Protein AF-A0A6V7HGD4-F1 (afdb_monomer_lite)

pLDDT: mean 80.7, std 12.03, range [40.78, 96.88]

InterPro domains:
  IPR001128 Cytochrome P450 [PF00067] (81-152)
  IPR036396 Cytochrome P450 superfamily [G3DSA:1.10.630.10] (63-175)
  IPR036396 Cytochrome P450 superfamily [SSF48264] (73-154)
  IPR050476 Insect Cytochrome P450 Detoxification [PTHR24292] (55-161)

Secondary structure (DSSP, 8-state):
-HHHHHHHHHHHHHHHHHHHHHHHHHHHHHHHHHHHHHHHHHHHHHHHHHHHHHHHHHHHHHHHHHHHHGGGGTTGGGT---PPPBTTTBT-HHHHTTSS-HHHHHHHHHHHTTTSSEEEEEETTEEEEEE--HHHHHIIIIISTTTT--------HHHHHHHS--HHHHHHHHTT--HHHHHHHHHHHHHHHHHHHHHHHHHHHHHHHHHHHHHHT--

Radius of gyration: 42.96 Å; chains: 1; bounding box: 88×44×134 Å

Organism: NCBI:txid395501

Sequence (219 aa):
MLAKKKKQYAKEQLRIKMCICIDICHYHLQQLSPLFKSSQHLIKRATMAYLEILCAVTALLLAFCYYSTSAFGFWKNRGIPGPKPVFFFGNSMDILFSRLSTAEYLHKVYQQFKNEPMFGVYMRRSAILVLKDPELIKDVMVRDFSNFSDRGLIVYERVRHVALPNRKLISSVSYFYPTVLVKKKTSLSLEISKLLQTNYRQSRYQHNSSIWIQKDGAR

Foldseek 3Di:
DVVVVVVVVVVVVVVVVVVVVVVVVVVVVVVCVVVVVVVVVVVVVVVVVVVVVVVVVVVVVVVLQCVQCVLQCPCVVVVFAFDRQDRPQTLCVCVVVVVDPPVRSVVVRCVVCVPDQKHWGDHRSDIDIGGNHPVVCCCCVPVVVVVVVDPPDPDDPVCCCVVVPDPVRVVVVVVCDDPVNVVVVVVVVVVVVVVVVVVVVVVVVVVVVVVVVVVVVPD

Structure (mmCIF, N/CA/C/O backbone):
data_AF-A0A6V7HGD4-F1
#
_entry.id   AF-A0A6V7HGD4-F1
#
loop_
_atom_site.group_PDB
_atom_site.id
_atom_site.type_symbol
_atom_site.label_atom_id
_atom_site.label_alt_id
_atom_site.label_comp_id
_atom_site.label_asym_id
_atom_site.label_entity_id
_atom_site.label_seq_id
_atom_site.pdbx_PDB_ins_code
_atom_site.Cartn_x
_atom_site.Cartn_y
_atom_site.Cartn_z
_atom_site.occupancy
_atom_site.B_iso_or_equiv
_atom_site.auth_seq_id
_atom_site.auth_comp_id
_atom_site.auth_asym_id
_atom_site.auth_atom_id
_atom_site.pdbx_PDB_model_num
ATOM 1 N N . MET A 1 1 ? 61.690 16.602 -85.373 1.00 70.62 1 MET A N 1
ATOM 2 C CA . MET A 1 1 ? 60.864 15.400 -85.082 1.00 70.62 1 MET A CA 1
ATOM 3 C C . MET A 1 1 ? 61.185 14.721 -83.745 1.00 70.62 1 MET A C 1
ATOM 5 O O . MET A 1 1 ? 60.247 14.425 -83.011 1.00 70.62 1 MET A O 1
ATOM 9 N N . LEU A 1 2 ? 62.458 14.505 -83.381 1.00 73.44 2 LEU A N 1
ATOM 10 C CA . LEU A 1 2 ? 62.839 13.817 -82.130 1.00 73.44 2 LEU A CA 1
ATOM 11 C C . LEU A 1 2 ? 62.309 14.469 -80.836 1.00 73.44 2 LEU A C 1
ATOM 13 O O . LEU A 1 2 ? 61.843 13.759 -79.951 1.00 73.44 2 LEU A O 1
ATOM 17 N N . ALA A 1 3 ? 62.314 15.802 -80.728 1.00 76.50 3 ALA A N 1
ATOM 18 C CA . ALA A 1 3 ? 61.816 16.504 -79.537 1.00 76.50 3 ALA A CA 1
ATOM 19 C C . ALA A 1 3 ? 60.305 16.297 -79.295 1.00 76.50 3 ALA A C 1
ATOM 21 O O . ALA A 1 3 ? 59.880 16.120 -78.155 1.00 76.50 3 ALA A O 1
ATOM 22 N N . LYS A 1 4 ? 59.495 16.239 -80.367 1.00 78.12 4 LYS A N 1
ATOM 23 C CA . LYS A 1 4 ? 58.055 15.931 -80.280 1.00 78.12 4 LYS A CA 1
ATOM 24 C C . LYS A 1 4 ? 57.824 14.494 -79.796 1.00 78.12 4 LYS A C 1
ATOM 26 O O . LYS A 1 4 ? 57.015 14.295 -78.897 1.00 78.12 4 LYS A O 1
ATOM 31 N N . LYS A 1 5 ? 58.598 13.521 -80.304 1.00 78.00 5 LYS A N 1
ATOM 32 C CA . LYS A 1 5 ? 58.547 12.118 -79.849 1.00 78.00 5 LYS A CA 1
ATOM 33 C C . LYS A 1 5 ? 58.972 11.957 -78.383 1.00 78.00 5 LYS A C 1
ATOM 35 O O . LYS A 1 5 ? 58.289 11.263 -77.642 1.00 78.00 5 LYS A O 1
ATOM 40 N N . LYS A 1 6 ? 60.030 12.647 -77.928 1.00 79.88 6 LYS A N 1
ATOM 41 C CA . LYS A 1 6 ? 60.448 12.641 -76.508 1.00 79.88 6 LYS A CA 1
ATOM 42 C C . LYS A 1 6 ? 59.386 13.248 -75.583 1.00 79.88 6 LYS A C 1
ATOM 44 O O . LYS A 1 6 ? 59.106 12.678 -74.533 1.00 79.88 6 LYS A O 1
ATOM 49 N N . LYS A 1 7 ? 58.758 14.364 -75.979 1.00 81.00 7 LYS A N 1
ATOM 50 C CA . LYS A 1 7 ? 57.669 14.998 -75.210 1.00 81.00 7 LYS A CA 1
ATOM 51 C C . LYS A 1 7 ? 56.422 14.111 -75.147 1.00 81.00 7 LYS A C 1
ATOM 53 O O . LYS A 1 7 ? 55.776 14.045 -74.105 1.00 81.00 7 LYS A O 1
ATOM 58 N N . GLN A 1 8 ? 56.108 13.413 -76.237 1.00 83.62 8 GLN A N 1
ATOM 59 C CA . GLN A 1 8 ? 55.012 12.448 -76.282 1.00 83.62 8 GLN A CA 1
ATOM 60 C C . GLN A 1 8 ? 55.296 11.233 -75.395 1.00 83.62 8 GLN A C 1
ATOM 62 O O . GLN A 1 8 ? 54.473 10.921 -74.545 1.00 83.62 8 GLN A O 1
ATOM 67 N N . TYR A 1 9 ? 56.498 10.657 -75.473 1.00 81.06 9 TYR A N 1
ATOM 68 C CA . TYR A 1 9 ? 56.928 9.566 -74.595 1.00 81.06 9 TYR A CA 1
ATOM 69 C C . TYR A 1 9 ? 56.899 9.961 -73.111 1.00 81.06 9 TYR A C 1
ATOM 71 O O . TYR A 1 9 ? 56.390 9.214 -72.284 1.00 81.06 9 TYR A O 1
ATOM 79 N N . ALA A 1 10 ? 57.372 11.162 -72.763 1.00 83.06 10 ALA A N 1
ATOM 80 C CA . ALA A 1 10 ? 57.304 11.671 -71.392 1.00 83.06 10 ALA A CA 1
ATOM 81 C C . ALA A 1 10 ? 55.853 11.848 -70.903 1.00 83.06 10 ALA A C 1
ATOM 83 O O . ALA A 1 10 ? 55.555 11.559 -69.746 1.00 83.06 10 ALA A O 1
ATOM 84 N N . LYS A 1 11 ? 54.937 12.278 -71.783 1.00 85.88 11 LYS A N 1
ATOM 85 C CA . LYS A 1 11 ? 53.501 12.396 -71.483 1.00 85.88 11 LYS A CA 1
ATOM 86 C C . LYS A 1 11 ? 52.836 11.025 -71.314 1.00 85.88 11 LYS A C 1
ATOM 88 O O . LYS A 1 11 ? 52.028 10.866 -70.403 1.00 85.88 11 LYS A O 1
ATOM 93 N N . GLU A 1 12 ? 53.190 10.051 -72.151 1.00 86.12 12 GLU A N 1
ATOM 94 C CA . GLU A 1 12 ? 52.763 8.648 -72.037 1.00 86.12 12 GLU A CA 1
ATOM 95 C C . GLU A 1 12 ? 53.233 8.047 -70.703 1.00 86.12 12 GLU A C 1
ATOM 97 O O . GLU A 1 12 ? 52.439 7.500 -69.947 1.00 86.12 12 GLU A O 1
ATOM 102 N N . GLN A 1 13 ? 54.509 8.236 -70.362 1.00 84.75 13 GLN A N 1
ATOM 103 C CA . GLN A 1 13 ? 55.112 7.757 -69.116 1.00 84.75 13 GLN A CA 1
ATOM 104 C C . GLN A 1 13 ? 54.485 8.402 -67.876 1.00 84.75 13 GLN A C 1
ATOM 106 O O . GLN A 1 13 ? 54.242 7.721 -66.881 1.00 84.75 13 GLN A O 1
ATOM 111 N N . LEU A 1 14 ? 54.178 9.702 -67.928 1.00 86.69 14 LEU A N 1
ATOM 112 C CA . LEU A 1 14 ? 53.475 10.388 -66.843 1.00 86.69 14 LEU A CA 1
ATOM 113 C C . LEU A 1 14 ? 52.044 9.853 -66.677 1.00 86.69 14 LEU A C 1
ATOM 115 O O . LEU A 1 14 ? 51.611 9.634 -65.549 1.00 86.69 14 LEU A O 1
ATOM 119 N N . ARG A 1 15 ? 51.336 9.588 -67.785 1.00 87.69 15 ARG A N 1
ATOM 120 C CA . ARG A 1 15 ? 50.010 8.950 -67.763 1.00 87.69 15 ARG A CA 1
ATOM 121 C C . ARG A 1 15 ? 50.065 7.554 -67.148 1.00 87.69 15 ARG A C 1
ATOM 123 O O . ARG A 1 15 ? 49.256 7.263 -66.279 1.00 87.69 15 ARG A O 1
ATOM 130 N N . ILE A 1 16 ? 51.041 6.736 -67.540 1.00 85.06 16 ILE A N 1
ATOM 131 C CA . ILE A 1 16 ? 51.225 5.378 -67.009 1.00 85.06 16 ILE A CA 1
ATOM 132 C C . ILE A 1 16 ? 51.516 5.419 -65.505 1.00 85.06 16 ILE A C 1
ATOM 134 O O . ILE A 1 16 ? 50.851 4.728 -64.740 1.00 85.06 16 ILE A O 1
ATOM 138 N N . LYS A 1 17 ? 52.444 6.275 -65.054 1.00 89.88 17 LYS A N 1
ATOM 139 C CA . LYS A 1 17 ? 52.736 6.444 -63.619 1.00 89.88 17 LYS A CA 1
ATOM 140 C C . LYS A 1 17 ? 51.514 6.905 -62.826 1.00 89.88 17 LYS A C 1
ATOM 142 O O . LYS A 1 17 ? 51.296 6.428 -61.719 1.00 89.88 17 LYS A O 1
ATOM 147 N N . MET A 1 18 ? 50.716 7.811 -63.389 1.00 89.19 18 MET A N 1
ATOM 148 C CA . MET A 1 18 ? 49.496 8.298 -62.748 1.00 89.19 18 MET A CA 1
ATOM 149 C C . MET A 1 18 ? 48.431 7.199 -62.644 1.00 89.19 18 MET A C 1
ATOM 151 O O . MET A 1 18 ? 47.852 7.049 -61.573 1.00 89.19 18 MET A O 1
ATOM 155 N N . CYS A 1 19 ? 48.220 6.397 -63.695 1.00 87.19 19 CYS A N 1
ATOM 156 C CA . CYS A 1 19 ? 47.318 5.241 -63.639 1.00 87.19 19 CYS A CA 1
ATOM 157 C C . CYS A 1 19 ? 47.770 4.229 -62.580 1.00 87.19 19 CYS A C 1
ATOM 159 O O . CYS A 1 19 ? 46.970 3.849 -61.737 1.00 87.19 19 CYS A O 1
ATOM 161 N N . ILE A 1 20 ? 49.064 3.890 -62.539 1.00 90.44 20 ILE A N 1
ATOM 162 C CA . ILE A 1 20 ? 49.614 2.972 -61.530 1.00 90.44 20 ILE A CA 1
ATOM 163 C C . ILE A 1 20 ? 49.403 3.519 -60.109 1.00 90.44 20 ILE A C 1
ATOM 165 O O . ILE A 1 20 ? 48.991 2.776 -59.225 1.00 90.44 20 ILE A O 1
ATOM 169 N N . CYS A 1 21 ? 49.632 4.816 -59.872 1.00 90.81 21 CYS A N 1
ATOM 170 C CA . CYS A 1 21 ? 49.354 5.425 -58.567 1.00 90.81 21 CYS A CA 1
ATOM 171 C C . CYS A 1 21 ? 47.867 5.362 -58.192 1.00 90.81 21 CYS A C 1
ATOM 173 O O . CYS A 1 21 ? 47.550 5.117 -57.030 1.00 90.81 21 CYS A O 1
ATOM 175 N N . ILE A 1 22 ? 46.960 5.578 -59.150 1.00 89.94 22 ILE A N 1
ATOM 176 C CA . ILE A 1 22 ? 45.512 5.490 -58.918 1.00 89.94 22 ILE A CA 1
ATOM 177 C C . ILE A 1 22 ? 45.112 4.048 -58.598 1.00 89.94 22 ILE A C 1
ATOM 179 O O . ILE A 1 22 ? 44.387 3.840 -57.630 1.00 89.94 22 ILE A O 1
ATOM 183 N N . ASP A 1 23 ? 45.627 3.065 -59.338 1.00 90.25 23 ASP A N 1
ATOM 184 C CA . ASP A 1 23 ? 45.329 1.646 -59.126 1.00 90.25 23 ASP A CA 1
ATOM 185 C C . ASP A 1 23 ? 45.873 1.147 -57.780 1.00 90.25 23 ASP A C 1
ATOM 187 O O . ASP A 1 23 ? 45.169 0.454 -57.047 1.00 90.25 23 ASP A O 1
ATOM 191 N N . ILE A 1 24 ? 47.088 1.561 -57.400 1.00 89.81 24 ILE A N 1
ATOM 192 C CA . ILE A 1 24 ? 47.676 1.264 -56.083 1.00 89.81 24 ILE A CA 1
ATOM 193 C C . ILE A 1 24 ? 46.846 1.910 -54.966 1.00 89.81 24 ILE A C 1
ATOM 195 O O . ILE A 1 24 ? 46.518 1.248 -53.979 1.00 89.81 24 ILE A O 1
ATOM 199 N N . CYS A 1 25 ? 46.449 3.177 -55.124 1.00 85.69 25 CYS A N 1
ATOM 200 C CA . CYS A 1 25 ? 45.552 3.841 -54.176 1.00 85.69 25 CYS A CA 1
ATOM 201 C C . CYS A 1 25 ? 44.204 3.123 -54.078 1.00 85.69 25 CYS A C 1
ATOM 203 O O . CYS A 1 25 ? 43.720 2.898 -52.972 1.00 85.69 25 CYS A O 1
ATOM 205 N N . HIS A 1 26 ? 43.605 2.732 -55.205 1.00 85.12 26 HIS A N 1
ATOM 206 C CA . HIS A 1 26 ? 42.327 2.029 -55.234 1.00 85.12 26 HIS A CA 1
ATOM 207 C C . HIS A 1 26 ? 42.436 0.657 -54.563 1.00 85.12 26 HIS A C 1
ATOM 209 O O . HIS A 1 26 ? 41.584 0.306 -53.751 1.00 85.12 26 HIS A O 1
ATOM 215 N N . TYR A 1 27 ? 43.515 -0.084 -54.818 1.00 82.81 27 TYR A N 1
ATOM 216 C CA . TYR A 1 27 ? 43.793 -1.369 -54.182 1.00 82.81 27 TYR A CA 1
ATOM 217 C C . TYR A 1 27 ? 43.951 -1.241 -52.659 1.00 82.81 27 TYR A C 1
ATOM 219 O O . TYR A 1 27 ? 43.326 -1.990 -51.905 1.00 82.81 27 TYR A O 1
ATOM 227 N N . HIS A 1 28 ? 44.716 -0.254 -52.182 1.00 81.94 28 HIS A N 1
ATOM 228 C CA . HIS A 1 28 ? 44.873 -0.012 -50.744 1.00 81.94 28 HIS A CA 1
ATOM 229 C C . HIS A 1 28 ? 43.582 0.494 -50.083 1.00 81.94 28 HIS A C 1
ATOM 231 O O . HIS A 1 28 ? 43.229 0.035 -48.995 1.00 81.94 28 HIS A O 1
ATOM 237 N N . LEU A 1 29 ? 42.825 1.373 -50.746 1.00 79.62 29 LEU A N 1
ATOM 238 C CA . LEU A 1 29 ? 41.498 1.797 -50.283 1.00 79.62 29 LEU A CA 1
ATOM 239 C C . LEU A 1 29 ? 40.530 0.607 -50.206 1.00 79.62 29 LEU A C 1
ATOM 241 O O . LEU A 1 29 ? 39.770 0.476 -49.242 1.00 79.62 29 LEU A O 1
ATOM 245 N N . GLN A 1 30 ? 40.598 -0.304 -51.177 1.00 80.50 30 GLN A N 1
ATOM 246 C CA . GLN A 1 30 ? 39.785 -1.513 -51.214 1.00 80.50 30 GLN A CA 1
ATOM 247 C C . GLN A 1 30 ? 40.168 -2.493 -50.096 1.00 80.50 30 GLN A C 1
ATOM 249 O O . GLN A 1 30 ? 39.264 -3.074 -49.493 1.00 80.50 30 GLN A O 1
ATOM 254 N N . GLN A 1 31 ? 41.454 -2.602 -49.735 1.00 80.69 31 GLN A N 1
ATOM 255 C CA . GLN A 1 31 ? 41.918 -3.384 -48.578 1.00 80.69 31 GLN A CA 1
ATOM 256 C C . GLN A 1 31 ? 41.492 -2.804 -47.218 1.00 80.69 31 GLN A C 1
ATOM 258 O O . GLN A 1 31 ? 41.282 -3.570 -46.280 1.00 80.69 31 GLN A O 1
ATOM 263 N N . LEU A 1 32 ? 41.329 -1.483 -47.087 1.00 74.75 32 LEU A N 1
ATOM 264 C CA . LEU A 1 32 ? 40.904 -0.833 -45.833 1.00 74.75 32 LEU A CA 1
ATOM 265 C C . LEU A 1 32 ? 39.375 -0.841 -45.633 1.00 74.75 32 LEU A C 1
ATOM 267 O O . LEU A 1 32 ? 38.883 -0.805 -44.501 1.00 74.75 32 LEU A O 1
ATOM 271 N N . SER A 1 33 ? 38.608 -0.946 -46.721 1.00 74.12 33 SER A N 1
ATOM 272 C CA . SER A 1 33 ? 37.137 -0.983 -46.705 1.00 74.12 33 SER A CA 1
ATOM 273 C C . SER A 1 33 ? 36.479 -2.076 -45.826 1.00 74.12 33 SER A C 1
ATOM 275 O O . SER A 1 33 ? 35.463 -1.775 -45.188 1.00 74.12 33 SER A O 1
ATOM 277 N N . PRO A 1 34 ? 37.003 -3.318 -45.713 1.00 74.69 34 PRO A N 1
ATOM 278 C CA . PRO A 1 34 ? 36.400 -4.376 -44.904 1.00 74.69 34 PRO A CA 1
ATOM 279 C C . PRO A 1 34 ? 36.597 -4.122 -43.409 1.00 74.69 34 PRO A C 1
ATOM 281 O O . PRO A 1 34 ? 35.712 -4.433 -42.617 1.00 74.69 34 PRO A O 1
ATOM 284 N N . LEU A 1 35 ? 37.725 -3.514 -43.023 1.00 70.31 35 LEU A N 1
ATOM 285 C CA . LEU A 1 35 ? 38.017 -3.152 -41.635 1.00 70.31 35 LEU A CA 1
ATOM 286 C C . LEU A 1 35 ? 37.050 -2.074 -41.140 1.00 70.31 35 LEU A C 1
ATOM 288 O O . LEU A 1 35 ? 36.503 -2.193 -40.045 1.00 70.31 35 LEU A O 1
ATOM 292 N N . PHE A 1 36 ? 36.762 -1.076 -41.981 1.00 69.00 36 PHE A N 1
ATOM 293 C CA . PHE A 1 36 ? 35.791 -0.028 -41.666 1.00 69.00 36 PHE A CA 1
ATOM 294 C C . PHE A 1 36 ? 34.349 -0.560 -41.624 1.00 69.00 36 PHE A C 1
ATOM 296 O O . PHE A 1 36 ? 33.571 -0.200 -40.743 1.00 69.00 36 PHE A O 1
ATOM 303 N N . LYS A 1 37 ? 33.982 -1.477 -42.530 1.00 73.38 37 LYS A N 1
ATOM 304 C CA . LYS A 1 37 ? 32.672 -2.151 -42.484 1.00 73.38 37 LYS A CA 1
ATOM 305 C C . LYS A 1 37 ? 32.529 -3.052 -41.256 1.00 73.38 37 LYS A C 1
ATOM 307 O O . LYS A 1 37 ? 31.459 -3.075 -40.651 1.00 73.38 37 LYS A O 1
ATOM 312 N N . SER A 1 38 ? 33.589 -3.763 -40.872 1.00 74.56 38 SER A N 1
ATOM 313 C CA . SER A 1 38 ? 33.607 -4.636 -39.694 1.00 74.56 38 SER A CA 1
ATOM 314 C C . SER A 1 38 ? 33.435 -3.833 -38.402 1.00 74.56 38 SER A C 1
ATOM 316 O O . SER A 1 38 ? 32.543 -4.134 -37.607 1.00 74.56 38 SER A O 1
ATOM 318 N N . SER A 1 39 ? 34.190 -2.740 -38.231 1.00 73.88 39 SER A N 1
ATOM 319 C CA . SER A 1 39 ? 34.051 -1.864 -37.061 1.00 73.88 39 SER A CA 1
ATOM 320 C C . SER A 1 39 ? 32.660 -1.227 -36.984 1.00 73.88 39 SER A C 1
ATOM 322 O O . SER A 1 39 ? 32.036 -1.241 -35.923 1.00 73.88 39 SER A O 1
ATOM 324 N N . GLN A 1 40 ? 32.108 -0.767 -38.110 1.00 78.94 40 GLN A N 1
ATOM 325 C CA . GLN A 1 40 ? 30.739 -0.249 -38.155 1.00 78.94 40 GLN A CA 1
ATOM 326 C C . GLN A 1 40 ? 29.684 -1.312 -37.829 1.00 78.94 40 GLN A C 1
ATOM 328 O O . GLN A 1 40 ? 28.709 -0.999 -37.148 1.00 78.94 40 GLN A O 1
ATOM 333 N N . HIS A 1 41 ? 29.854 -2.559 -38.274 1.00 78.19 41 HIS A N 1
ATOM 334 C CA . HIS A 1 41 ? 28.943 -3.651 -37.922 1.00 78.19 41 HIS A CA 1
ATOM 335 C C . HIS A 1 41 ? 28.966 -3.966 -36.424 1.00 78.19 41 HIS A C 1
ATOM 337 O O . HIS A 1 41 ? 27.907 -4.202 -35.841 1.00 78.19 41 HIS A O 1
ATOM 343 N N . LEU A 1 42 ? 30.144 -3.939 -35.797 1.00 82.00 42 LEU A N 1
ATOM 344 C CA . LEU A 1 42 ? 30.290 -4.155 -34.357 1.00 82.00 42 LEU A CA 1
ATOM 345 C C . LEU A 1 42 ? 29.655 -3.014 -33.549 1.00 82.00 42 LEU A C 1
ATOM 347 O O . LEU A 1 42 ? 28.897 -3.280 -32.619 1.00 82.00 42 LEU A O 1
ATOM 351 N N . ILE A 1 43 ? 29.869 -1.758 -33.956 1.00 84.06 43 ILE A N 1
ATOM 352 C CA . ILE A 1 43 ? 29.245 -0.583 -33.324 1.00 84.06 43 ILE A CA 1
ATOM 353 C C . ILE A 1 43 ? 27.719 -0.618 -33.491 1.00 84.06 43 ILE A C 1
ATOM 355 O O . ILE A 1 43 ? 26.981 -0.392 -32.532 1.00 84.06 43 ILE A O 1
ATOM 359 N N . LYS A 1 44 ? 27.217 -0.958 -34.685 1.00 85.44 44 LYS A N 1
ATOM 360 C CA . LYS A 1 44 ? 25.775 -1.120 -34.933 1.00 85.44 44 LYS A CA 1
ATOM 361 C C . LYS A 1 44 ? 25.175 -2.245 -34.088 1.00 85.44 44 LYS A C 1
ATOM 363 O O . LYS A 1 44 ? 24.115 -2.063 -33.508 1.00 85.44 44 LYS A O 1
ATOM 368 N N . ARG A 1 45 ? 25.856 -3.386 -33.948 1.00 86.38 45 ARG A N 1
ATOM 369 C CA . ARG A 1 45 ? 25.397 -4.474 -33.066 1.00 86.38 45 ARG A CA 1
ATOM 370 C C . ARG A 1 45 ? 25.355 -4.054 -31.597 1.00 86.38 45 ARG A C 1
ATOM 372 O O . ARG A 1 45 ? 24.362 -4.321 -30.930 1.00 86.38 45 ARG A O 1
ATOM 379 N N . ALA A 1 46 ? 26.390 -3.370 -31.111 1.00 85.88 46 ALA A N 1
ATOM 380 C CA . ALA A 1 46 ? 26.443 -2.896 -29.729 1.00 85.88 46 ALA A CA 1
ATOM 381 C C . ALA A 1 46 ? 25.360 -1.843 -29.428 1.00 85.88 46 ALA A C 1
ATOM 383 O O . ALA A 1 46 ? 24.707 -1.903 -28.389 1.00 85.88 46 ALA A O 1
ATOM 384 N N . THR A 1 47 ? 25.128 -0.906 -30.352 1.00 89.62 47 THR A N 1
ATOM 385 C CA . THR A 1 47 ? 24.086 0.128 -30.207 1.00 89.62 47 THR A CA 1
ATOM 386 C C . THR A 1 47 ? 22.674 -0.453 -30.258 1.00 89.62 47 THR A C 1
ATOM 388 O O . THR A 1 47 ? 21.837 -0.058 -29.448 1.00 89.62 47 THR A O 1
ATOM 391 N N . MET A 1 48 ? 22.415 -1.434 -31.129 1.00 90.06 48 MET A N 1
ATOM 392 C CA . MET A 1 48 ? 21.130 -2.143 -31.171 1.00 90.06 48 MET A CA 1
ATOM 393 C C . MET A 1 48 ? 20.878 -2.948 -29.890 1.00 90.06 48 MET A C 1
ATOM 395 O O . MET A 1 48 ? 19.790 -2.858 -29.333 1.00 90.06 48 MET A O 1
ATOM 399 N N . ALA A 1 49 ? 21.890 -3.643 -29.359 1.00 91.44 49 ALA A N 1
ATOM 400 C CA . ALA A 1 49 ? 21.764 -4.366 -28.091 1.00 91.44 49 ALA A CA 1
ATOM 401 C C . ALA A 1 49 ? 21.454 -3.423 -26.913 1.00 91.44 49 ALA A C 1
ATOM 403 O O . ALA A 1 49 ? 20.617 -3.729 -26.066 1.00 91.44 49 ALA A O 1
ATOM 404 N N . TYR A 1 50 ? 22.088 -2.246 -26.867 1.00 93.25 50 TYR A N 1
ATOM 405 C CA . TYR A 1 50 ? 21.786 -1.240 -25.847 1.00 93.25 50 TYR A CA 1
ATOM 406 C C . TYR A 1 50 ? 20.347 -0.714 -25.966 1.00 93.25 50 TYR A C 1
ATOM 408 O O . TYR A 1 50 ? 19.655 -0.583 -24.956 1.00 93.25 50 TYR A O 1
ATOM 416 N N . LEU A 1 51 ? 19.880 -0.458 -27.193 1.00 94.00 51 LEU A N 1
ATOM 417 C CA . LEU A 1 51 ? 18.506 -0.032 -27.459 1.00 94.00 51 LEU A CA 1
ATOM 418 C C . LEU A 1 51 ? 17.491 -1.100 -27.021 1.00 94.00 51 LEU A C 1
ATOM 420 O O . LEU A 1 51 ? 16.511 -0.771 -26.360 1.00 94.00 51 LEU A O 1
ATOM 424 N N . GLU A 1 52 ? 17.743 -2.372 -27.337 1.00 94.31 52 GLU A N 1
ATOM 425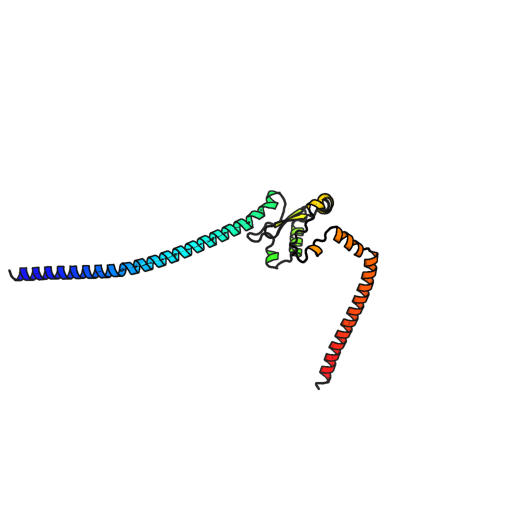 C CA . GLU A 1 52 ? 16.892 -3.499 -26.934 1.00 94.31 52 GLU A CA 1
ATOM 426 C C . GLU A 1 52 ? 16.785 -3.614 -25.411 1.00 94.31 52 GLU A C 1
ATOM 428 O O . GLU A 1 52 ? 15.677 -3.720 -24.879 1.00 94.31 52 GLU A O 1
ATOM 433 N N . ILE A 1 53 ? 17.913 -3.525 -24.697 1.00 95.62 53 ILE A N 1
ATOM 434 C CA . ILE A 1 53 ? 17.933 -3.547 -23.228 1.00 95.62 53 ILE A CA 1
ATOM 435 C C . ILE A 1 53 ? 17.153 -2.354 -22.669 1.00 95.62 53 ILE A C 1
ATOM 437 O O . ILE A 1 53 ? 16.324 -2.529 -21.774 1.00 95.62 53 ILE A O 1
ATOM 441 N N . LEU A 1 54 ? 17.370 -1.150 -23.204 1.00 96.19 54 LEU A N 1
ATOM 442 C CA . LEU A 1 54 ? 16.658 0.050 -22.768 1.00 96.19 54 LEU A CA 1
ATOM 443 C C . LEU A 1 54 ? 15.141 -0.088 -22.982 1.00 96.19 54 LEU A C 1
ATOM 445 O O . LEU A 1 54 ? 14.360 0.208 -22.074 1.00 96.19 54 LEU A O 1
ATOM 449 N N . CYS A 1 55 ? 14.715 -0.577 -24.149 1.00 96.12 55 CYS A N 1
ATOM 450 C CA . CYS A 1 55 ? 13.309 -0.835 -24.454 1.00 96.12 55 CYS A CA 1
ATOM 451 C C . CYS A 1 55 ? 12.706 -1.895 -23.526 1.00 96.12 55 CYS A C 1
ATOM 453 O O . CYS A 1 55 ? 11.612 -1.682 -23.002 1.00 96.12 55 CYS A O 1
ATOM 455 N N . ALA A 1 56 ? 13.416 -2.996 -23.270 1.00 96.00 56 ALA A N 1
ATOM 456 C CA . ALA A 1 56 ? 12.959 -4.054 -22.372 1.00 96.00 56 ALA A CA 1
ATOM 457 C C . ALA A 1 56 ? 12.795 -3.546 -20.930 1.00 96.00 56 ALA A C 1
ATOM 459 O O . ALA A 1 56 ? 11.754 -3.770 -20.310 1.00 96.00 56 ALA A O 1
ATOM 460 N N . VAL A 1 57 ? 13.778 -2.799 -20.415 1.00 96.88 57 VAL A N 1
ATOM 461 C CA . VAL A 1 57 ? 13.706 -2.177 -19.083 1.00 96.88 57 VAL A CA 1
ATOM 462 C C . VAL A 1 57 ? 12.542 -1.189 -19.010 1.00 96.88 57 VAL A C 1
ATOM 464 O O . VAL A 1 57 ? 11.769 -1.221 -18.054 1.00 96.88 57 VAL A O 1
ATOM 467 N N . THR A 1 58 ? 12.365 -0.353 -20.033 1.00 96.19 58 THR A N 1
ATOM 468 C CA . THR A 1 58 ? 11.264 0.622 -20.084 1.00 96.19 58 THR A CA 1
ATOM 469 C C . THR A 1 58 ? 9.904 -0.075 -20.099 1.00 96.19 58 THR A C 1
ATOM 471 O O . THR A 1 58 ? 9.014 0.296 -19.333 1.00 96.19 58 THR A O 1
ATOM 474 N N . ALA A 1 59 ? 9.742 -1.121 -20.911 1.00 96.19 59 ALA A N 1
ATOM 475 C CA . ALA A 1 59 ? 8.515 -1.910 -20.963 1.00 96.19 59 ALA A CA 1
ATOM 476 C C . ALA A 1 59 ? 8.218 -2.589 -19.617 1.00 96.19 59 ALA A C 1
ATOM 478 O O . ALA A 1 59 ? 7.077 -2.560 -19.153 1.00 96.19 59 ALA A O 1
ATOM 479 N N . LEU A 1 60 ? 9.239 -3.139 -18.955 1.00 95.69 60 LEU A N 1
ATOM 480 C CA . LEU A 1 60 ? 9.101 -3.775 -17.646 1.00 95.69 60 LEU A CA 1
ATOM 481 C C . LEU A 1 60 ? 8.708 -2.766 -16.559 1.00 95.69 60 LEU A C 1
ATOM 483 O O . LEU A 1 60 ? 7.823 -3.051 -15.753 1.00 95.69 60 LEU A O 1
ATOM 487 N N . LEU A 1 61 ? 9.297 -1.567 -16.570 1.00 92.69 61 LEU A N 1
ATOM 488 C CA . LEU A 1 61 ? 8.921 -0.480 -15.665 1.00 92.69 61 LEU A CA 1
ATOM 489 C C . LEU A 1 61 ? 7.480 -0.018 -15.902 1.00 92.69 61 LEU A C 1
ATOM 491 O O . LEU A 1 61 ? 6.733 0.155 -14.942 1.00 92.69 61 LEU A O 1
ATOM 495 N N . LEU A 1 62 ? 7.058 0.139 -17.159 1.00 92.00 62 LEU A N 1
ATOM 496 C CA . LEU A 1 62 ? 5.680 0.507 -17.493 1.00 92.00 62 LEU A CA 1
ATOM 497 C C . LEU A 1 62 ? 4.684 -0.574 -17.063 1.00 92.00 62 LEU A C 1
ATOM 499 O O . LEU A 1 62 ? 3.677 -0.255 -16.428 1.00 92.00 62 LEU A O 1
ATOM 503 N N . ALA A 1 63 ? 4.983 -1.843 -17.343 1.00 91.88 63 ALA A N 1
ATOM 504 C CA . ALA A 1 63 ? 4.166 -2.973 -16.915 1.00 91.88 63 ALA A CA 1
ATOM 505 C C . ALA A 1 63 ? 4.055 -3.029 -15.385 1.00 91.88 63 ALA A C 1
ATOM 507 O O . ALA A 1 63 ? 2.956 -3.175 -14.848 1.00 91.88 63 ALA A O 1
ATOM 508 N N . PHE A 1 64 ? 5.168 -2.835 -14.674 1.00 87.19 64 PHE A N 1
ATOM 509 C CA . PHE A 1 64 ? 5.189 -2.779 -13.216 1.00 87.19 64 PHE A CA 1
ATOM 510 C C . PHE A 1 64 ? 4.371 -1.598 -12.666 1.00 87.19 64 PHE A C 1
ATOM 512 O O . PHE A 1 64 ? 3.586 -1.765 -11.726 1.00 87.19 64 PHE A O 1
ATOM 519 N N . CYS A 1 65 ? 4.506 -0.412 -13.263 1.00 84.56 65 CYS A N 1
ATOM 520 C CA . CYS A 1 65 ? 3.745 0.783 -12.896 1.00 84.56 65 CYS A CA 1
ATOM 521 C C . CYS A 1 65 ? 2.240 0.584 -13.108 1.00 84.56 65 CYS A C 1
ATOM 523 O O . CYS A 1 65 ? 1.443 0.882 -12.212 1.00 84.56 65 CYS A O 1
ATOM 525 N N . TYR A 1 66 ? 1.842 0.037 -14.256 1.00 86.88 66 TYR A N 1
ATOM 526 C CA . TYR A 1 66 ? 0.447 -0.279 -14.557 1.00 86.88 66 TYR A CA 1
ATOM 527 C C . TYR A 1 66 ? -0.110 -1.327 -13.584 1.00 86.88 66 TYR A C 1
ATOM 529 O O . TYR A 1 66 ? -1.154 -1.129 -12.959 1.00 86.88 66 TYR A O 1
ATOM 537 N N . TYR A 1 67 ? 0.633 -2.413 -13.367 1.00 85.06 67 TYR A N 1
ATOM 538 C CA . TYR A 1 67 ? 0.258 -3.467 -12.429 1.00 85.06 67 TYR A CA 1
ATOM 539 C C . TYR A 1 67 ? 0.064 -2.931 -11.004 1.00 85.06 67 TYR A C 1
ATOM 541 O O . TYR A 1 67 ? -0.917 -3.278 -10.335 1.00 85.06 67 TYR A O 1
ATOM 549 N N . SER A 1 68 ? 0.949 -2.041 -10.554 1.00 78.81 68 SER A N 1
ATOM 550 C CA . SER A 1 68 ? 0.894 -1.455 -9.212 1.00 78.81 68 SER A CA 1
ATOM 551 C C . SER A 1 68 ? -0.260 -0.465 -9.045 1.00 78.81 68 SER A C 1
ATOM 553 O O . SER A 1 68 ? -0.895 -0.447 -7.995 1.00 78.81 68 SER A O 1
ATOM 555 N N . THR A 1 69 ? -0.578 0.322 -10.076 1.00 80.62 69 THR A N 1
ATOM 556 C CA . THR A 1 69 ? -1.612 1.373 -10.007 1.00 80.62 69 THR A CA 1
ATOM 557 C C . THR A 1 69 ? -3.024 0.892 -10.335 1.00 80.62 69 THR A C 1
ATOM 559 O O . THR A 1 69 ? -3.989 1.482 -9.849 1.00 80.62 69 THR A O 1
ATOM 562 N N . SER A 1 70 ? -3.164 -0.207 -11.082 1.00 83.44 70 SER A N 1
ATOM 563 C CA . SER A 1 70 ? -4.461 -0.780 -11.486 1.00 83.44 70 SER A CA 1
ATOM 564 C C . SER A 1 70 ? -5.433 -1.045 -10.324 1.00 83.44 70 SER A C 1
ATOM 566 O O . SER A 1 70 ? -6.644 -0.938 -10.497 1.00 83.44 70 SER A O 1
ATOM 568 N N . ALA A 1 71 ? -4.930 -1.339 -9.120 1.00 80.44 71 ALA A N 1
ATOM 569 C CA . ALA A 1 71 ? -5.757 -1.653 -7.952 1.00 80.44 71 ALA A CA 1
ATOM 570 C C . ALA A 1 71 ? -6.353 -0.413 -7.250 1.00 80.44 71 ALA A C 1
ATOM 572 O O . ALA A 1 71 ? -7.321 -0.529 -6.498 1.00 80.44 71 ALA A O 1
ATOM 573 N N . PHE A 1 72 ? -5.807 0.785 -7.485 1.00 82.56 72 PHE A N 1
ATOM 574 C CA . PHE A 1 72 ? -6.101 1.981 -6.684 1.00 82.56 72 PHE A CA 1
ATOM 575 C C . PHE A 1 72 ? -7.451 2.654 -6.984 1.00 82.56 72 PHE A C 1
ATOM 577 O O . PHE A 1 72 ? -7.869 3.553 -6.250 1.00 82.56 72 PHE A O 1
ATOM 584 N N . GLY A 1 73 ? -8.174 2.194 -8.009 1.00 85.31 73 GLY A N 1
ATOM 585 C CA . GLY A 1 73 ? -9.528 2.661 -8.330 1.00 85.31 73 GLY A CA 1
ATOM 586 C C . GLY A 1 73 ? -10.651 1.999 -7.522 1.00 85.31 73 GLY A C 1
ATOM 587 O O . GLY A 1 73 ? -11.771 2.501 -7.531 1.00 85.31 73 GLY A O 1
ATOM 588 N N . PHE A 1 74 ? -10.380 0.902 -6.805 1.00 90.31 74 PHE A N 1
ATOM 589 C CA . PHE A 1 74 ? -11.408 0.051 -6.191 1.00 90.31 74 PHE A CA 1
ATOM 590 C C . PHE A 1 74 ? -12.403 0.796 -5.281 1.00 90.31 74 PHE A C 1
ATOM 592 O O . PHE A 1 74 ? -13.614 0.649 -5.464 1.00 90.31 74 PHE A O 1
ATOM 599 N N . TRP A 1 75 ? -11.902 1.590 -4.328 1.00 92.81 75 TRP A N 1
ATOM 600 C CA . TRP A 1 75 ? -12.723 2.359 -3.382 1.00 92.81 75 TRP A CA 1
ATOM 601 C C . TRP A 1 75 ? -13.380 3.577 -4.023 1.00 92.81 75 TRP A C 1
ATOM 603 O O . TRP A 1 75 ? -14.573 3.804 -3.835 1.00 92.81 75 TRP A O 1
ATOM 613 N N . LYS A 1 76 ? -12.627 4.303 -4.859 1.00 90.12 76 LYS A N 1
ATOM 614 C CA . LYS A 1 76 ? -13.129 5.477 -5.580 1.00 90.12 76 LYS A CA 1
ATOM 615 C C . LYS A 1 76 ? -14.328 5.118 -6.463 1.00 90.12 76 LYS A C 1
ATOM 617 O O . LYS A 1 76 ? -15.320 5.834 -6.454 1.00 90.12 76 LYS A O 1
ATOM 622 N N . ASN A 1 77 ? -14.267 3.982 -7.159 1.00 92.12 77 ASN A N 1
ATOM 623 C CA . ASN A 1 77 ? -15.350 3.501 -8.023 1.00 92.12 77 ASN A CA 1
ATOM 624 C C . ASN A 1 77 ? -16.606 3.070 -7.243 1.00 92.12 77 ASN A C 1
ATOM 626 O O . ASN A 1 77 ? -17.667 2.932 -7.837 1.00 92.12 77 ASN A O 1
ATOM 630 N N . ARG A 1 78 ? -16.490 2.847 -5.927 1.00 94.00 78 ARG A N 1
ATOM 631 C CA . ARG A 1 78 ? -17.593 2.474 -5.026 1.00 94.00 78 ARG A CA 1
ATOM 632 C C . ARG A 1 78 ? -18.099 3.645 -4.182 1.00 94.00 78 ARG A C 1
ATOM 634 O O . ARG A 1 78 ? -18.918 3.434 -3.299 1.00 94.00 78 ARG A O 1
ATOM 641 N N . GLY A 1 79 ? -17.584 4.855 -4.411 1.00 93.12 79 GLY A N 1
ATOM 642 C CA . GLY A 1 79 ? -17.938 6.033 -3.618 1.00 93.12 79 GLY A CA 1
ATOM 643 C C . GLY A 1 79 ? -17.443 5.979 -2.171 1.00 93.12 79 GLY A C 1
ATOM 644 O O . GLY A 1 79 ? -17.947 6.719 -1.335 1.00 93.12 79 GLY A O 1
ATOM 645 N N . ILE A 1 80 ? -16.469 5.118 -1.858 1.00 94.44 80 ILE A N 1
ATOM 646 C CA . ILE A 1 80 ? -15.936 4.989 -0.499 1.00 94.44 80 ILE A CA 1
ATOM 647 C C . ILE A 1 80 ? -14.783 5.989 -0.323 1.00 94.44 80 ILE A C 1
ATOM 649 O O . ILE A 1 80 ? -13.810 5.930 -1.088 1.00 94.44 80 ILE A O 1
ATOM 653 N N . PRO A 1 81 ? -14.861 6.899 0.667 1.00 93.19 81 PRO A N 1
ATOM 654 C CA . PRO A 1 81 ? -13.815 7.880 0.920 1.00 93.19 81 PRO A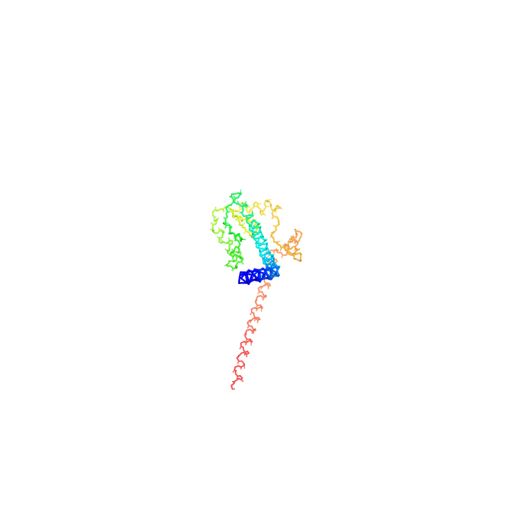 CA 1
ATOM 655 C C . PRO A 1 81 ? -12.554 7.203 1.467 1.00 93.19 81 PRO A C 1
ATOM 657 O O . PRO A 1 81 ? -12.606 6.149 2.100 1.00 93.19 81 PRO A O 1
ATOM 660 N N . GLY A 1 82 ? -11.392 7.802 1.220 1.00 91.88 82 GLY A N 1
ATOM 661 C CA . GLY A 1 82 ? -10.122 7.262 1.690 1.00 91.88 82 GLY A CA 1
ATOM 662 C C . GLY A 1 82 ? -8.924 8.118 1.289 1.00 91.88 82 GLY A C 1
ATOM 663 O O . GLY A 1 82 ? -9.039 8.975 0.405 1.00 91.88 82 GLY A O 1
ATOM 664 N N . PRO A 1 83 ? -7.761 7.925 1.936 1.00 89.25 83 PRO A N 1
ATOM 665 C CA . PRO A 1 83 ? -6.550 8.646 1.582 1.00 89.25 83 PRO A CA 1
ATOM 666 C C . PRO A 1 83 ? -6.126 8.297 0.153 1.00 89.25 83 PRO A C 1
ATOM 668 O O . PRO A 1 83 ? -6.174 7.135 -0.271 1.00 89.25 83 PRO A O 1
ATOM 671 N N . LYS A 1 84 ? -5.719 9.326 -0.601 1.00 83.56 84 LYS A N 1
ATOM 672 C CA . LYS A 1 84 ? -5.289 9.168 -1.989 1.00 83.56 84 LYS A CA 1
ATOM 673 C C . LYS A 1 84 ? -4.002 8.331 -2.019 1.00 83.56 84 LYS A C 1
ATOM 675 O O . LYS A 1 84 ? -2.999 8.780 -1.466 1.00 83.56 84 LYS A O 1
ATOM 680 N N . PRO A 1 85 ? -4.001 7.164 -2.684 1.00 82.38 85 PRO A N 1
ATOM 681 C CA . PRO A 1 85 ? -2.806 6.343 -2.786 1.00 82.38 85 PRO A CA 1
ATOM 682 C C . PRO A 1 85 ? -1.714 7.086 -3.563 1.00 82.38 85 PRO A C 1
ATOM 684 O O . PRO A 1 85 ? -1.966 7.662 -4.626 1.00 82.38 85 PRO A O 1
ATOM 687 N N . VAL A 1 86 ? -0.497 7.067 -3.028 1.00 76.56 86 VAL A N 1
ATOM 688 C CA . VAL A 1 86 ? 0.703 7.607 -3.668 1.00 76.56 86 VAL A CA 1
ATOM 689 C C . VAL A 1 86 ? 1.125 6.677 -4.805 1.00 76.56 86 VAL A C 1
ATOM 691 O O . VAL A 1 86 ? 1.018 5.451 -4.706 1.00 76.56 86 VAL A O 1
ATOM 694 N N . PHE A 1 87 ? 1.611 7.260 -5.902 1.00 67.62 87 PHE A N 1
ATOM 695 C CA . PHE A 1 87 ? 2.135 6.507 -7.040 1.00 67.62 87 PHE A CA 1
ATOM 696 C C . PHE A 1 87 ? 3.218 5.509 -6.575 1.00 67.62 87 PHE A C 1
ATOM 698 O O . PHE A 1 87 ? 4.028 5.839 -5.711 1.00 67.62 87 PHE A O 1
ATOM 705 N N . PHE A 1 88 ? 3.196 4.284 -7.117 1.00 63.81 88 PHE A N 1
ATOM 706 C CA . PHE A 1 88 ? 4.063 3.135 -6.780 1.00 63.81 88 PHE A CA 1
ATOM 707 C C . PHE A 1 88 ? 3.830 2.467 -5.405 1.00 63.81 88 PHE A C 1
ATOM 709 O O . PHE A 1 88 ? 3.890 1.244 -5.318 1.00 63.81 88 PHE A O 1
ATOM 716 N N . PHE A 1 89 ? 3.500 3.214 -4.348 1.00 67.38 89 PHE A N 1
ATOM 717 C CA . PHE A 1 89 ? 3.484 2.675 -2.973 1.00 67.38 89 PHE A CA 1
ATOM 718 C C . PHE A 1 89 ? 2.115 2.669 -2.280 1.00 67.38 89 PHE A C 1
ATOM 720 O O . PHE A 1 89 ? 1.978 2.174 -1.156 1.00 67.38 89 PHE A O 1
ATOM 727 N N . GLY A 1 90 ? 1.084 3.199 -2.938 1.00 71.12 90 GLY A N 1
ATOM 728 C CA . GLY A 1 90 ? -0.262 3.256 -2.390 1.00 71.12 90 GLY A CA 1
ATOM 729 C C . GLY A 1 90 ? -0.320 4.107 -1.124 1.00 71.12 90 GLY A C 1
ATOM 730 O O . GLY A 1 90 ? 0.224 5.206 -1.068 1.00 71.12 90 GLY A O 1
ATOM 731 N N . ASN A 1 91 ? -0.979 3.587 -0.094 1.00 73.94 91 ASN A N 1
ATOM 732 C CA . ASN A 1 91 ? -1.120 4.244 1.205 1.00 73.94 91 ASN A CA 1
ATOM 733 C C . ASN A 1 91 ? -0.068 3.768 2.232 1.00 73.94 91 ASN A C 1
ATOM 735 O O . ASN A 1 91 ? -0.040 4.243 3.361 1.00 73.94 91 ASN A O 1
ATOM 739 N N . SER A 1 92 ? 0.828 2.853 1.844 1.00 71.06 92 SER A N 1
ATOM 740 C CA . SER A 1 92 ? 1.778 2.183 2.747 1.00 71.06 92 SER A CA 1
ATOM 741 C C . SER A 1 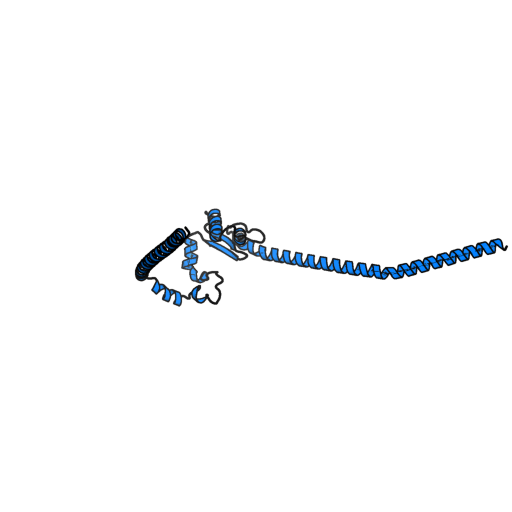92 ? 3.163 2.827 2.788 1.00 71.06 92 SER A C 1
ATOM 743 O O . SER A 1 92 ? 4.076 2.265 3.377 1.00 71.06 92 SER A O 1
ATOM 745 N N . MET A 1 93 ? 3.338 3.977 2.146 1.00 77.62 93 MET A N 1
ATOM 746 C CA . MET A 1 93 ? 4.633 4.617 1.928 1.00 77.62 93 MET A CA 1
ATOM 747 C C . MET A 1 93 ? 5.382 4.918 3.239 1.00 77.62 93 MET A C 1
ATOM 749 O O . MET A 1 93 ? 6.516 4.485 3.428 1.00 77.62 93 MET A O 1
ATOM 753 N N . ASP A 1 94 ? 4.711 5.574 4.188 1.00 76.44 94 ASP A N 1
ATOM 754 C CA . ASP A 1 94 ? 5.288 5.893 5.501 1.00 76.44 94 ASP A CA 1
ATOM 755 C C . ASP A 1 94 ? 5.568 4.637 6.342 1.00 76.44 94 ASP A C 1
ATOM 757 O O . ASP A 1 94 ? 6.512 4.622 7.129 1.00 76.44 94 ASP A O 1
ATOM 761 N N . ILE A 1 95 ? 4.785 3.573 6.136 1.00 77.62 95 ILE A N 1
ATOM 762 C CA . ILE A 1 95 ? 4.970 2.279 6.804 1.00 77.62 95 ILE A CA 1
ATOM 763 C C . ILE A 1 95 ? 6.186 1.551 6.217 1.00 77.62 95 ILE A C 1
ATOM 765 O O . ILE A 1 95 ? 6.990 0.993 6.957 1.00 77.62 95 ILE A O 1
ATOM 769 N N . LEU A 1 96 ? 6.351 1.569 4.890 1.00 77.38 96 LEU A N 1
ATOM 770 C CA . LEU A 1 96 ? 7.444 0.879 4.198 1.00 77.38 96 LEU A CA 1
ATOM 771 C C . LEU A 1 96 ? 8.808 1.501 4.524 1.00 77.38 96 LEU A C 1
ATOM 773 O O . LEU A 1 96 ? 9.796 0.787 4.663 1.00 77.38 96 LEU A O 1
ATOM 777 N N . PHE A 1 97 ? 8.850 2.827 4.670 1.00 80.38 97 PHE A N 1
ATOM 778 C CA . PHE A 1 97 ? 10.048 3.559 5.080 1.00 80.38 97 PHE A CA 1
ATOM 779 C C . PHE A 1 97 ? 10.226 3.632 6.604 1.00 80.38 97 PHE A C 1
ATOM 781 O O . PHE A 1 97 ? 11.055 4.411 7.074 1.00 80.38 97 PHE A O 1
ATOM 788 N N . SER A 1 98 ? 9.451 2.857 7.374 1.00 78.38 98 SER A N 1
ATOM 789 C CA . SER A 1 98 ? 9.492 2.821 8.843 1.00 78.38 98 SER A CA 1
ATOM 790 C C . SER A 1 98 ? 9.390 4.203 9.501 1.00 78.38 98 SER A C 1
ATOM 792 O O . SER A 1 98 ? 9.910 4.419 10.593 1.00 78.38 98 SER A O 1
ATOM 794 N N . ARG A 1 99 ? 8.731 5.158 8.834 1.00 82.88 99 ARG A N 1
ATOM 795 C CA . ARG A 1 99 ? 8.503 6.515 9.352 1.00 82.88 99 ARG A CA 1
ATOM 796 C C . ARG A 1 99 ? 7.351 6.542 10.342 1.00 82.88 99 ARG A C 1
ATOM 798 O O . ARG A 1 99 ? 7.354 7.351 11.260 1.00 82.88 99 ARG A O 1
ATOM 805 N N . LEU A 1 100 ? 6.363 5.680 10.117 1.00 82.50 100 LEU A N 1
ATOM 806 C CA . LEU A 1 100 ? 5.218 5.472 10.990 1.00 82.50 100 LEU A CA 1
ATOM 807 C C . LEU A 1 100 ? 4.997 3.975 11.164 1.00 82.50 100 LEU A C 1
ATOM 809 O O . LEU A 1 100 ? 5.074 3.205 10.203 1.00 82.50 100 LEU A O 1
ATOM 813 N N . SER A 1 101 ? 4.658 3.563 12.379 1.00 85.25 101 SER A N 1
ATOM 814 C CA . SER A 1 101 ? 4.112 2.230 12.602 1.00 85.25 101 SER A CA 1
ATOM 815 C C . SER A 1 101 ? 2.733 2.094 11.946 1.00 85.25 101 SER A C 1
ATOM 817 O O . SER A 1 101 ? 2.010 3.073 11.737 1.00 85.25 101 SER A O 1
ATOM 819 N N . THR A 1 102 ? 2.317 0.857 11.660 1.00 81.38 102 THR A N 1
ATOM 820 C CA . THR A 1 102 ? 0.975 0.570 11.125 1.00 81.38 102 THR A CA 1
ATOM 821 C C . THR A 1 102 ? -0.133 1.153 12.009 1.00 81.38 102 THR A C 1
ATOM 823 O O . THR A 1 102 ? -1.132 1.652 11.495 1.00 81.38 102 THR A O 1
ATOM 826 N N . ALA A 1 103 ? 0.052 1.122 13.334 1.00 84.88 103 ALA A N 1
ATOM 827 C CA . ALA A 1 103 ? -0.907 1.656 14.295 1.00 84.88 103 ALA A CA 1
ATOM 828 C C . ALA A 1 103 ? -0.994 3.190 14.234 1.00 84.88 103 ALA A C 1
ATOM 830 O O . ALA A 1 103 ? -2.095 3.735 14.171 1.00 84.88 103 ALA A O 1
ATOM 831 N N . GLU A 1 104 ? 0.145 3.885 14.191 1.00 87.50 104 GLU A N 1
ATOM 832 C CA . GLU A 1 104 ? 0.188 5.350 14.074 1.00 87.50 104 GLU A CA 1
ATOM 833 C C . GLU A 1 104 ? -0.386 5.826 12.741 1.00 87.50 104 GLU A C 1
ATOM 835 O O . GLU A 1 104 ? -1.160 6.785 12.704 1.00 87.50 104 GLU A O 1
ATOM 840 N N . TYR A 1 105 ? -0.061 5.131 11.648 1.00 88.50 105 TYR A N 1
ATOM 841 C CA . TYR A 1 105 ? -0.633 5.420 10.339 1.00 88.50 105 TYR A CA 1
ATOM 842 C C . TYR A 1 105 ? -2.159 5.277 10.360 1.00 88.50 105 TYR A C 1
ATOM 844 O O . TYR A 1 105 ? -2.875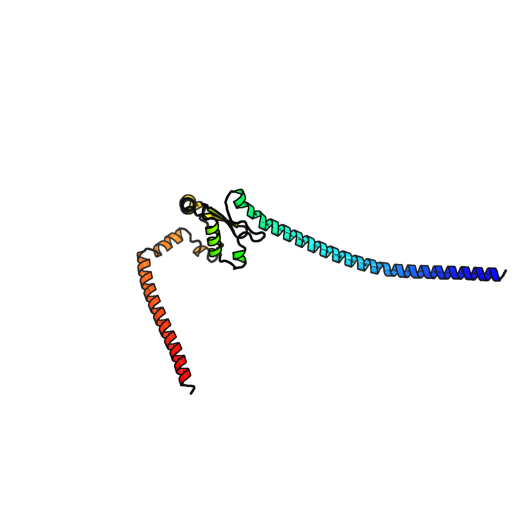 6.196 9.956 1.00 88.50 105 TYR A O 1
ATOM 852 N N . LEU A 1 106 ? -2.669 4.153 10.874 1.00 88.44 106 LEU A N 1
ATOM 853 C CA . LEU A 1 106 ? -4.108 3.922 10.952 1.00 88.44 106 LEU A CA 1
ATOM 854 C C . LEU A 1 106 ? -4.792 4.970 11.834 1.00 88.44 106 LEU A C 1
ATOM 856 O O . LEU A 1 106 ? -5.843 5.482 11.456 1.00 88.44 106 LEU A O 1
ATOM 860 N N . HIS A 1 107 ? -4.179 5.342 12.961 1.00 90.88 107 HIS A N 1
ATOM 861 C CA . HIS A 1 107 ? -4.683 6.409 13.818 1.00 90.88 107 HIS A CA 1
ATOM 862 C C . HIS A 1 107 ? -4.760 7.744 13.067 1.00 90.88 107 HIS A C 1
ATOM 864 O O . HIS A 1 107 ? -5.799 8.399 13.083 1.00 90.88 107 HIS A O 1
ATOM 870 N N . LYS A 1 108 ? -3.709 8.127 12.336 1.00 91.19 108 LYS A N 1
ATOM 871 C CA . LYS A 1 108 ? -3.690 9.356 11.529 1.00 91.19 108 LYS A CA 1
ATOM 872 C C . LYS A 1 108 ? -4.823 9.385 10.499 1.00 91.19 108 LYS A C 1
ATOM 874 O O . LYS A 1 108 ? -5.538 10.382 10.409 1.00 91.19 108 LYS A O 1
ATOM 879 N N . VAL A 1 109 ? -5.026 8.293 9.760 1.00 91.31 109 VAL A N 1
ATOM 880 C CA . VAL A 1 109 ? -6.109 8.205 8.762 1.00 91.31 109 VAL A CA 1
ATOM 881 C C . VAL A 1 109 ? -7.483 8.194 9.437 1.00 91.31 109 VAL A C 1
ATOM 883 O O . VAL A 1 109 ? -8.396 8.877 8.980 1.00 91.31 109 VAL A O 1
ATOM 886 N N . TYR A 1 110 ? -7.627 7.507 10.571 1.00 92.56 110 TYR A N 1
ATOM 887 C CA . TYR A 1 110 ? -8.853 7.534 11.369 1.00 92.56 110 TYR A CA 1
ATOM 888 C C . TYR A 1 110 ? -9.225 8.968 11.772 1.00 92.56 110 TYR A C 1
ATOM 890 O O . TYR A 1 110 ? -10.384 9.370 11.663 1.00 92.56 110 TYR A O 1
ATOM 898 N N . GLN A 1 111 ? -8.234 9.759 12.197 1.00 93.50 111 GLN A N 1
ATOM 899 C CA . GLN A 1 111 ? -8.419 11.166 12.553 1.00 93.50 111 GLN A CA 1
ATOM 900 C C . GLN A 1 111 ? -8.715 12.053 11.326 1.00 93.50 111 GLN A C 1
ATOM 902 O O . GLN A 1 111 ? -9.407 13.060 11.461 1.00 93.50 111 GLN A O 1
ATOM 907 N N . GLN A 1 112 ? -8.225 11.692 10.140 1.00 93.38 112 GLN A N 1
ATOM 908 C CA . GLN A 1 112 ? -8.505 12.411 8.894 1.00 93.38 112 GLN A CA 1
ATOM 909 C C . GLN A 1 112 ? -9.955 12.216 8.427 1.00 93.38 112 GLN A C 1
ATOM 911 O O . GLN A 1 112 ? -10.582 13.163 7.964 1.00 93.38 112 GLN A O 1
ATOM 916 N N . PHE A 1 113 ? -10.500 11.009 8.580 1.00 93.44 113 PHE A N 1
ATOM 917 C CA . PHE A 1 113 ? -11.845 10.652 8.119 1.00 93.44 113 PHE A CA 1
ATOM 918 C C . PHE A 1 113 ? -12.857 10.553 9.266 1.00 93.44 113 PHE A C 1
ATOM 920 O O . PHE A 1 113 ? -13.769 9.740 9.200 1.00 93.44 113 PHE A O 1
ATOM 927 N N . LYS A 1 114 ? -12.724 11.340 10.345 1.00 92.31 114 LYS A N 1
ATOM 928 C CA . LYS A 1 114 ? -13.542 11.228 11.580 1.00 92.31 114 LYS A CA 1
ATOM 929 C C . LYS A 1 114 ? -15.051 11.171 11.363 1.00 92.31 114 LYS A C 1
ATOM 931 O O . LYS A 1 114 ? -15.702 10.387 12.043 1.00 92.31 114 LYS A O 1
ATOM 936 N N . ASN A 1 115 ? -15.565 11.941 10.411 1.00 94.25 115 ASN A N 1
ATOM 937 C CA . ASN A 1 115 ? -17.003 12.094 10.190 1.00 94.25 115 ASN A CA 1
ATOM 938 C C . ASN A 1 115 ? -17.600 11.021 9.268 1.00 94.25 115 ASN A C 1
ATOM 940 O O . ASN A 1 115 ? -18.813 10.932 9.152 1.00 94.25 115 ASN A O 1
ATOM 944 N N . GLU A 1 116 ? -16.766 10.197 8.632 1.00 94.62 116 GLU A N 1
ATOM 945 C CA . GLU A 1 116 ? -17.236 9.137 7.738 1.00 94.62 116 GLU A CA 1
ATOM 946 C C . GLU A 1 116 ? -17.565 7.859 8.524 1.00 94.62 116 GLU A C 1
ATOM 948 O O . GLU A 1 116 ? -16.805 7.504 9.422 1.00 94.62 116 GLU A O 1
ATOM 953 N N . PRO A 1 117 ? -18.621 7.097 8.210 1.00 94.31 117 PRO A N 1
ATOM 954 C CA . PRO A 1 117 ? -18.921 5.836 8.907 1.00 94.31 117 PRO A CA 1
ATOM 955 C C . PRO A 1 117 ? -17.903 4.724 8.592 1.00 94.31 117 PRO A C 1
ATOM 957 O O . PRO A 1 117 ? -17.693 3.799 9.382 1.00 94.31 117 PRO A O 1
ATOM 960 N N . MET A 1 118 ? -17.229 4.828 7.446 1.00 95.19 118 MET A N 1
ATOM 961 C CA . MET A 1 118 ? -16.191 3.910 6.987 1.00 95.19 118 MET A CA 1
ATOM 962 C C . MET A 1 118 ? -15.240 4.614 6.019 1.00 95.19 118 MET A C 1
ATOM 964 O O . MET A 1 118 ? -15.596 5.619 5.406 1.00 95.19 118 MET A O 1
ATOM 968 N N . PHE A 1 119 ? -14.038 4.075 5.851 1.00 95.12 119 PHE A N 1
ATOM 969 C CA . PHE A 1 119 ? -13.097 4.554 4.842 1.00 95.12 119 PHE A CA 1
ATOM 970 C C . PHE A 1 119 ? -12.250 3.412 4.283 1.00 95.12 119 PHE A C 1
ATOM 972 O O . PHE A 1 119 ? -11.978 2.415 4.955 1.00 95.12 119 PHE A O 1
ATOM 979 N N . GLY A 1 120 ? -11.830 3.560 3.032 1.00 93.00 120 GLY A N 1
ATOM 980 C CA . GLY A 1 120 ? -11.005 2.589 2.328 1.00 93.00 120 GLY A CA 1
ATOM 981 C C . GLY A 1 120 ? -9.530 2.971 2.361 1.00 93.00 120 GLY A C 1
ATOM 982 O O . GLY A 1 120 ? -9.162 4.093 2.023 1.00 93.00 120 GLY A O 1
ATOM 983 N N . VAL A 1 121 ? -8.660 2.027 2.704 1.00 90.69 121 VAL A N 1
ATOM 984 C CA . VAL A 1 121 ? -7.204 2.162 2.568 1.00 90.69 121 VAL A CA 1
ATOM 985 C C . VAL A 1 121 ? -6.658 1.093 1.626 1.00 90.69 121 VAL A C 1
ATOM 987 O O . VAL A 1 121 ? -7.336 0.123 1.286 1.00 90.69 121 VAL A O 1
ATOM 990 N N . TYR A 1 122 ? -5.420 1.284 1.176 1.00 86.56 122 TYR A N 1
ATOM 991 C CA . TYR A 1 122 ? -4.719 0.318 0.334 1.00 86.56 122 TYR A CA 1
ATOM 992 C C . TYR A 1 122 ? -3.442 -0.111 1.033 1.00 86.56 122 TYR A C 1
ATOM 994 O O . TYR A 1 122 ? -2.551 0.709 1.248 1.00 86.56 122 TYR A O 1
ATOM 1002 N N . MET A 1 123 ? -3.343 -1.393 1.367 1.00 78.88 123 MET A N 1
ATOM 1003 C CA . MET A 1 123 ? -2.094 -1.972 1.848 1.00 78.88 123 MET A CA 1
ATOM 1004 C C . MET A 1 123 ? -1.466 -2.753 0.702 1.00 78.88 123 MET A C 1
ATOM 1006 O O . MET A 1 123 ? -1.987 -3.792 0.287 1.00 78.88 123 MET A O 1
ATOM 1010 N N . ARG A 1 124 ? -0.362 -2.242 0.147 1.00 77.31 124 ARG A N 1
ATOM 1011 C CA . ARG A 1 124 ? 0.162 -2.702 -1.153 1.00 77.31 124 ARG A CA 1
ATOM 1012 C C . ARG A 1 124 ? -0.932 -2.610 -2.233 1.00 77.31 124 ARG A C 1
ATOM 1014 O O . ARG A 1 124 ? -1.391 -1.515 -2.527 1.00 77.31 124 ARG A O 1
ATOM 1021 N N . ARG A 1 125 ? -1.373 -3.738 -2.801 1.00 78.56 125 ARG A N 1
ATOM 1022 C CA . ARG A 1 125 ? -2.459 -3.816 -3.801 1.00 78.56 125 ARG A CA 1
ATOM 1023 C C . ARG A 1 125 ? -3.804 -4.243 -3.201 1.00 78.56 125 ARG A C 1
ATOM 1025 O O . ARG A 1 125 ? -4.799 -4.285 -3.915 1.00 78.56 125 ARG A O 1
ATOM 1032 N N . SER A 1 126 ? -3.843 -4.572 -1.911 1.00 82.62 126 SER A N 1
ATOM 1033 C CA . SER A 1 126 ? -5.053 -5.038 -1.238 1.00 82.62 126 SER A CA 1
ATOM 1034 C C . SER A 1 126 ? -5.889 -3.850 -0.778 1.00 82.62 126 SER A C 1
ATOM 1036 O O . SER A 1 126 ? -5.413 -3.001 -0.021 1.00 82.62 126 SER A O 1
ATOM 1038 N N . ALA A 1 127 ? -7.137 -3.802 -1.234 1.00 88.88 127 ALA A N 1
ATOM 1039 C CA . ALA A 1 127 ? -8.136 -2.861 -0.756 1.00 88.88 127 ALA A CA 1
ATOM 1040 C C . ALA A 1 127 ? -8.626 -3.310 0.630 1.00 88.88 127 ALA A C 1
ATOM 1042 O O . ALA A 1 127 ? -9.141 -4.417 0.773 1.00 88.88 127 ALA A O 1
ATOM 1043 N N . ILE A 1 128 ? -8.448 -2.469 1.647 1.00 88.94 128 ILE A N 1
ATOM 1044 C CA . ILE A 1 128 ? -8.872 -2.733 3.028 1.00 88.94 128 ILE A CA 1
ATOM 1045 C C . ILE A 1 128 ? -9.942 -1.718 3.412 1.00 88.94 128 ILE A C 1
ATOM 1047 O O . ILE A 1 128 ? -9.729 -0.515 3.264 1.00 88.94 128 ILE A O 1
ATOM 1051 N N . LEU A 1 129 ? -11.078 -2.205 3.906 1.00 92.62 129 LEU A N 1
ATOM 1052 C CA . LEU A 1 129 ? -12.145 -1.368 4.439 1.00 92.62 129 LEU A CA 1
ATOM 1053 C C . LEU A 1 129 ? -11.976 -1.233 5.949 1.00 92.62 129 LEU A C 1
ATOM 1055 O O . LEU A 1 129 ? -11.827 -2.235 6.647 1.00 92.62 129 LEU A O 1
ATOM 1059 N N . VAL A 1 130 ? -12.021 -0.004 6.448 1.00 92.69 130 VAL A N 1
ATOM 1060 C CA . VAL A 1 130 ? -12.013 0.285 7.880 1.00 92.69 130 VAL A CA 1
ATOM 1061 C C . VAL A 1 130 ? -13.395 0.787 8.271 1.00 92.69 130 VAL A C 1
ATOM 1063 O O . VAL A 1 130 ? -13.850 1.821 7.782 1.00 92.69 130 VAL A O 1
ATOM 1066 N N . LEU A 1 131 ? -14.055 0.039 9.151 1.00 94.12 131 LEU A N 1
ATOM 1067 C CA . LEU A 1 131 ? -15.371 0.371 9.690 1.00 94.12 131 LEU A CA 1
ATOM 1068 C C . LEU A 1 131 ? -15.212 1.171 10.982 1.00 94.12 131 LEU A C 1
ATOM 1070 O O . LEU A 1 131 ? -14.357 0.848 11.809 1.00 94.12 131 LEU A O 1
ATOM 1074 N N . LYS A 1 132 ? -16.036 2.205 11.151 1.00 94.12 132 LYS A N 1
ATOM 1075 C CA . LYS A 1 132 ? -16.086 3.016 12.377 1.00 94.12 132 LYS A CA 1
ATOM 1076 C C . LYS A 1 132 ? -17.475 3.067 12.999 1.00 94.12 132 LYS A C 1
ATOM 1078 O O . LYS A 1 132 ? -17.579 3.236 14.208 1.00 94.12 132 LYS A O 1
ATOM 1083 N N . ASP A 1 133 ? -18.513 2.919 12.186 1.00 95.06 133 ASP A N 1
ATOM 1084 C CA . ASP A 1 133 ? -19.892 2.863 12.653 1.00 95.06 133 ASP A CA 1
ATOM 1085 C C . ASP A 1 133 ? -20.153 1.571 13.459 1.00 95.06 133 ASP A C 1
ATOM 1087 O O . ASP A 1 133 ? -19.944 0.472 12.928 1.00 95.06 133 ASP A O 1
ATOM 1091 N N . PRO A 1 134 ? -20.606 1.668 14.725 1.00 94.38 134 PRO A N 1
ATOM 1092 C CA . PRO A 1 134 ? -20.967 0.510 15.537 1.00 94.38 134 PRO A CA 1
ATOM 1093 C C . PRO A 1 134 ? -22.007 -0.410 14.890 1.00 94.38 134 PRO A C 1
ATOM 1095 O O . PRO A 1 134 ? -21.944 -1.624 15.105 1.00 94.38 134 PRO A O 1
ATOM 1098 N N . GLU A 1 135 ? -22.942 0.128 14.103 1.00 95.38 135 GLU A N 1
ATOM 1099 C CA . GLU A 1 135 ? -23.963 -0.680 13.429 1.00 95.38 135 GLU A CA 1
ATOM 1100 C C . GLU A 1 135 ? -23.336 -1.539 12.327 1.00 95.38 135 GLU A C 1
ATOM 1102 O O . GLU A 1 135 ? -23.520 -2.757 12.321 1.00 95.38 135 GLU A O 1
ATOM 1107 N N . LEU A 1 136 ? -22.478 -0.947 11.488 1.00 94.00 136 LEU A N 1
ATOM 1108 C CA . LEU A 1 136 ? -21.730 -1.677 10.455 1.00 94.00 136 LEU A CA 1
ATOM 1109 C C . LEU A 1 136 ? -20.787 -2.722 11.061 1.00 94.00 136 LEU A C 1
ATOM 1111 O O . LEU A 1 136 ? -20.655 -3.832 10.544 1.00 94.00 136 LEU A O 1
ATOM 1115 N N . ILE A 1 137 ? -20.124 -2.380 12.169 1.00 94.00 137 ILE A N 1
ATOM 1116 C CA . ILE A 1 137 ? -19.252 -3.314 12.889 1.00 94.00 137 ILE A CA 1
ATOM 1117 C C . ILE A 1 137 ? -20.070 -4.497 13.411 1.00 94.00 137 ILE A C 1
ATOM 1119 O O . ILE A 1 137 ? -19.635 -5.641 13.284 1.00 94.00 137 ILE A O 1
ATOM 1123 N N . LYS A 1 138 ? -21.255 -4.248 13.976 1.00 93.75 138 LYS A N 1
ATOM 1124 C CA . LYS A 1 138 ? -22.152 -5.304 14.455 1.00 93.75 138 LYS A CA 1
ATOM 1125 C C . LYS A 1 138 ? -22.629 -6.197 13.312 1.00 93.75 138 LYS A C 1
ATOM 1127 O O . LYS A 1 138 ? -22.647 -7.417 13.480 1.00 93.75 138 LYS A O 1
ATOM 1132 N N . ASP A 1 139 ? -22.973 -5.621 12.167 1.00 93.88 139 ASP A N 1
ATOM 1133 C CA . ASP A 1 139 ? -23.376 -6.402 11.000 1.00 93.88 139 ASP A CA 1
ATOM 1134 C C . ASP A 1 139 ? -22.245 -7.334 10.546 1.00 93.88 139 ASP A C 1
ATOM 1136 O O . ASP A 1 139 ? -22.439 -8.545 10.475 1.00 93.88 139 ASP A O 1
ATOM 1140 N N . VAL A 1 140 ? -21.025 -6.819 10.385 1.00 91.69 140 VAL A N 1
ATOM 1141 C CA . VAL A 1 140 ? -19.873 -7.611 9.917 1.00 91.69 140 VAL A CA 1
ATOM 1142 C C . VAL A 1 140 ? -19.373 -8.622 10.955 1.00 91.69 140 VAL A C 1
ATOM 1144 O O . VAL A 1 140 ? -19.046 -9.758 10.610 1.00 91.69 140 VAL A O 1
ATOM 1147 N N . MET A 1 141 ? -19.290 -8.237 12.231 1.00 88.94 141 MET A N 1
ATOM 1148 C CA . MET A 1 141 ? -18.688 -9.075 13.278 1.00 88.94 141 MET A CA 1
ATOM 1149 C C . MET A 1 141 ? -19.674 -10.027 13.960 1.00 88.94 141 MET A C 1
ATOM 1151 O O . MET A 1 141 ? -19.228 -10.972 14.612 1.00 88.94 141 MET A O 1
ATOM 1155 N N . VAL A 1 142 ? -20.985 -9.785 13.854 1.00 89.81 142 VAL A N 1
ATOM 1156 C CA . VAL A 1 142 ? -22.012 -10.579 14.550 1.00 89.81 142 VAL A CA 1
ATOM 1157 C C . VAL A 1 142 ? -23.020 -11.170 13.577 1.00 89.81 142 VAL A C 1
ATOM 1159 O O . VAL A 1 142 ? -23.173 -12.390 13.552 1.00 89.81 142 VAL A O 1
ATOM 1162 N N . ARG A 1 143 ? -23.718 -10.334 12.798 1.00 90.50 143 ARG A N 1
ATOM 1163 C CA . ARG A 1 143 ? -24.837 -10.783 11.952 1.00 90.50 143 ARG A CA 1
ATOM 1164 C C . ARG A 1 143 ? -24.347 -11.648 10.788 1.00 90.50 143 ARG A C 1
ATOM 1166 O O . ARG A 1 143 ? -24.825 -12.764 10.621 1.00 90.50 143 ARG A O 1
ATOM 1173 N N . ASP A 1 144 ? -23.331 -11.170 10.078 1.00 91.38 144 ASP A N 1
ATOM 1174 C CA . ASP A 1 144 ? -22.784 -11.780 8.862 1.00 91.38 144 ASP A CA 1
ATOM 1175 C C . ASP A 1 144 ? -21.380 -12.365 9.071 1.00 91.38 144 ASP A C 1
ATOM 1177 O O . ASP A 1 144 ? -20.628 -12.569 8.117 1.00 91.38 144 ASP A O 1
ATOM 1181 N N . PHE A 1 145 ? -21.012 -12.678 10.319 1.00 87.06 145 PHE A N 1
ATOM 1182 C CA . PHE A 1 145 ? -19.675 -13.172 10.672 1.00 87.06 145 PHE A CA 1
ATOM 1183 C C . PHE A 1 145 ? -19.226 -14.385 9.841 1.00 87.06 145 PHE A C 1
ATOM 1185 O O . PHE A 1 145 ? -18.039 -14.536 9.560 1.00 87.06 145 PHE A O 1
ATOM 1192 N N . SER A 1 146 ? -20.152 -15.251 9.419 1.00 86.44 146 SER A N 1
ATOM 1193 C CA . SER A 1 146 ? -19.843 -16.399 8.556 1.00 86.44 146 SER A CA 1
ATOM 1194 C C . SER A 1 146 ? -19.145 -15.984 7.255 1.00 86.44 146 SER A C 1
ATOM 1196 O O . SER A 1 146 ? -18.197 -16.657 6.845 1.00 86.44 146 SER A O 1
ATOM 1198 N N . ASN A 1 147 ? -19.545 -14.851 6.668 1.00 86.38 147 ASN A N 1
ATOM 1199 C CA . ASN A 1 147 ? -18.962 -14.295 5.445 1.00 86.38 147 ASN A CA 1
ATOM 1200 C C . ASN A 1 147 ? -17.598 -13.624 5.688 1.00 86.38 147 ASN A C 1
ATOM 1202 O O . ASN A 1 147 ? -16.782 -13.540 4.773 1.00 86.38 147 ASN A O 1
ATOM 1206 N N . PHE A 1 148 ? -17.333 -13.178 6.920 1.00 85.81 148 PHE A N 1
ATOM 1207 C CA . PHE A 1 148 ? -16.132 -12.428 7.315 1.00 85.81 148 PHE A CA 1
ATOM 1208 C C . PHE A 1 148 ? -15.259 -13.184 8.326 1.00 85.81 148 PHE A C 1
ATOM 1210 O O . PHE A 1 148 ? -14.534 -12.590 9.121 1.00 85.81 148 PHE A O 1
ATOM 1217 N N . SER A 1 149 ? -15.335 -14.514 8.315 1.00 78.19 149 SER A N 1
ATOM 1218 C CA . SER A 1 149 ? -14.672 -15.368 9.306 1.00 78.19 149 SER A CA 1
ATOM 1219 C C . SER A 1 149 ? -13.159 -15.516 9.086 1.00 78.19 149 SER A C 1
ATOM 1221 O O . SER A 1 149 ? -12.444 -15.961 9.992 1.00 78.19 149 SER A O 1
ATOM 1223 N N . ASP A 1 150 ? -12.658 -15.124 7.910 1.00 78.56 150 ASP A N 1
ATOM 1224 C CA . ASP A 1 150 ? -11.233 -15.132 7.589 1.00 78.56 150 ASP A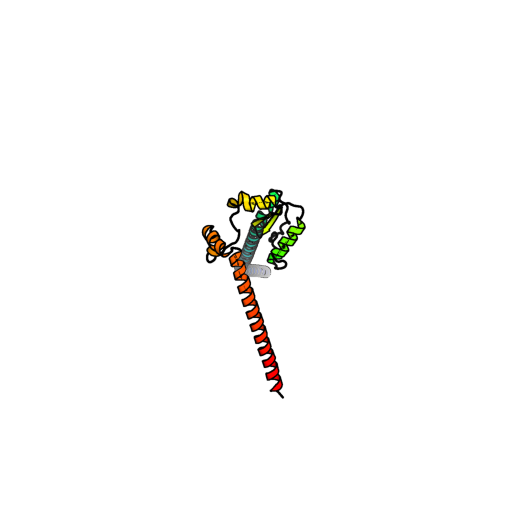 CA 1
ATOM 1225 C C . ASP A 1 150 ? -10.500 -13.953 8.253 1.00 78.56 150 ASP A C 1
ATOM 1227 O O . ASP A 1 150 ? -10.987 -12.824 8.305 1.00 78.56 150 ASP A O 1
ATOM 1231 N N . ARG A 1 151 ? -9.300 -14.213 8.776 1.00 69.44 151 ARG A N 1
ATOM 1232 C CA . ARG A 1 151 ? -8.536 -13.254 9.591 1.00 69.44 151 ARG A CA 1
ATOM 1233 C C . ARG A 1 151 ? -7.497 -12.467 8.794 1.00 69.44 151 ARG A C 1
ATOM 1235 O O . ARG A 1 151 ? -6.775 -11.670 9.387 1.00 69.44 151 ARG A O 1
ATOM 1242 N N . GLY A 1 152 ? -7.393 -12.689 7.480 1.00 64.38 152 GLY A N 1
ATOM 1243 C CA . GLY A 1 152 ? -6.571 -11.882 6.564 1.00 64.38 152 GLY A CA 1
ATOM 1244 C C . GLY A 1 152 ? -5.058 -11.902 6.838 1.00 64.38 152 GLY A C 1
ATOM 1245 O O . GLY A 1 152 ? -4.308 -11.151 6.215 1.00 64.38 152 GLY A O 1
ATOM 1246 N N . LEU A 1 153 ? -4.593 -12.746 7.764 1.00 62.16 153 LEU A N 1
ATOM 1247 C CA . LEU A 1 153 ? -3.186 -12.923 8.102 1.00 62.16 153 LEU A CA 1
ATOM 1248 C C . LEU A 1 153 ? -2.624 -14.103 7.312 1.00 62.16 153 LEU A C 1
ATOM 1250 O O . LEU A 1 153 ? -3.198 -15.190 7.308 1.00 62.16 153 LEU A O 1
ATOM 1254 N N . ILE A 1 154 ? -1.461 -13.910 6.688 1.00 57.66 154 ILE A N 1
ATOM 1255 C CA . ILE A 1 154 ? -0.673 -15.026 6.160 1.00 57.66 154 ILE A CA 1
ATOM 1256 C C . ILE A 1 154 ? -0.110 -15.766 7.371 1.00 57.66 154 ILE A C 1
ATOM 1258 O O . ILE A 1 154 ? 0.902 -15.373 7.950 1.00 57.66 154 ILE A O 1
ATOM 1262 N N . VAL A 1 155 ? -0.809 -16.811 7.794 1.00 58.66 155 VAL A N 1
ATOM 1263 C CA . VAL A 1 155 ? -0.365 -17.671 8.882 1.00 58.66 155 VAL A CA 1
ATOM 1264 C C . VAL A 1 155 ? 0.470 -18.795 8.280 1.00 58.66 155 VAL A C 1
ATOM 1266 O O . VAL A 1 155 ? -0.029 -19.577 7.475 1.00 58.66 155 VAL A O 1
ATOM 1269 N N . TYR A 1 156 ? 1.749 -18.877 8.655 1.00 64.38 156 TYR A N 1
ATOM 1270 C CA . TYR A 1 156 ? 2.614 -19.980 8.234 1.00 64.38 156 TYR A CA 1
ATOM 1271 C C . TYR A 1 156 ? 1.996 -21.321 8.642 1.00 64.38 156 TYR A C 1
ATOM 1273 O O . TYR A 1 156 ? 1.514 -21.458 9.767 1.00 64.38 156 TYR A O 1
ATOM 1281 N N . GLU A 1 157 ? 2.071 -22.325 7.764 1.00 67.75 157 GLU A N 1
ATOM 1282 C CA . GLU A 1 157 ? 1.433 -23.638 7.961 1.00 67.75 157 GLU A CA 1
ATOM 1283 C C . GLU A 1 157 ? 1.728 -24.242 9.342 1.00 67.75 157 GLU A C 1
ATOM 1285 O O . GLU A 1 157 ? 0.838 -24.735 10.034 1.00 67.75 157 GLU A O 1
ATOM 1290 N N . ARG A 1 158 ? 2.980 -24.087 9.794 1.00 69.75 158 ARG A N 1
ATOM 1291 C CA . ARG A 1 158 ? 3.468 -24.574 11.089 1.00 69.75 158 ARG A CA 1
ATOM 1292 C C . ARG A 1 158 ? 2.710 -24.003 12.289 1.00 69.75 158 ARG A C 1
ATOM 1294 O O . ARG A 1 158 ? 2.630 -24.674 13.304 1.00 69.75 158 ARG A O 1
ATOM 1301 N N . VAL A 1 159 ? 2.179 -22.787 12.205 1.00 68.81 159 VAL A N 1
ATOM 1302 C CA . VAL A 1 159 ? 1.428 -22.144 13.299 1.00 68.81 159 VAL A CA 1
ATOM 1303 C C . VAL A 1 159 ? -0.056 -21.977 12.971 1.00 68.81 159 VAL A C 1
ATOM 1305 O O . VAL A 1 159 ? -0.806 -21.466 13.801 1.00 68.81 159 VAL A O 1
ATOM 1308 N N . ARG A 1 160 ? -0.509 -22.454 11.800 1.00 60.88 160 ARG A N 1
ATOM 1309 C CA . ARG A 1 160 ? -1.896 -22.341 11.320 1.00 60.88 160 ARG A CA 1
ATOM 1310 C C . ARG A 1 160 ? -2.908 -22.852 12.336 1.00 60.88 160 ARG A C 1
ATOM 1312 O O . ARG A 1 160 ? -3.878 -22.167 12.627 1.00 60.88 160 ARG A O 1
ATOM 1319 N N . HIS A 1 161 ? -2.649 -24.011 12.927 1.00 64.69 161 HIS A N 1
ATOM 1320 C CA . HIS A 1 161 ? -3.546 -24.653 13.888 1.00 64.69 161 HIS A CA 1
ATOM 1321 C C . HIS A 1 161 ? -3.653 -23.913 15.235 1.00 64.69 161 HIS A C 1
ATOM 1323 O O . HIS A 1 161 ? -4.666 -24.049 15.918 1.00 64.69 161 HIS A O 1
ATOM 1329 N N . VAL A 1 162 ? -2.645 -23.113 15.605 1.00 66.12 162 VAL A N 1
ATOM 1330 C CA . VAL A 1 162 ? -2.661 -22.286 16.826 1.00 66.12 162 VAL A CA 1
ATOM 1331 C C . VAL A 1 162 ? -3.246 -20.902 16.549 1.00 66.12 162 VAL A C 1
ATOM 1333 O O . VAL A 1 162 ? -4.027 -20.393 17.347 1.00 66.12 162 VAL A O 1
ATOM 1336 N N . ALA A 1 163 ? -2.881 -20.288 15.423 1.00 60.12 163 ALA A N 1
ATOM 1337 C CA . ALA A 1 163 ? -3.288 -18.927 15.078 1.00 60.12 163 ALA A CA 1
ATOM 1338 C C . ALA A 1 163 ? -4.677 -18.847 14.414 1.00 60.12 163 ALA A C 1
ATOM 1340 O O . ALA A 1 163 ? -5.340 -17.816 14.524 1.00 60.12 163 ALA A O 1
ATOM 1341 N N . LEU A 1 164 ? -5.152 -19.930 13.790 1.00 64.25 164 LEU A N 1
ATOM 1342 C CA . LEU A 1 164 ? -6.522 -20.092 13.286 1.00 64.25 164 LEU A CA 1
ATOM 1343 C C . LEU A 1 164 ? -7.185 -21.301 13.967 1.00 64.25 164 LEU A C 1
ATOM 1345 O O . LEU A 1 164 ? -7.428 -22.330 13.329 1.00 64.25 164 LEU A O 1
ATOM 1349 N N . PRO A 1 165 ? -7.457 -21.218 15.281 1.00 63.16 165 PRO A N 1
ATOM 1350 C CA . PRO A 1 165 ? -8.062 -22.322 16.005 1.00 63.16 165 PRO A CA 1
ATOM 1351 C C . PRO A 1 165 ? -9.472 -22.585 15.457 1.00 63.16 165 PRO A C 1
ATOM 1353 O O . PRO A 1 165 ? -10.295 -21.676 15.352 1.00 63.16 165 PRO A O 1
ATOM 1356 N N . ASN A 1 166 ? -9.772 -23.840 15.113 1.00 67.31 166 ASN A N 1
ATOM 1357 C CA . ASN A 1 166 ? -11.129 -24.243 14.733 1.00 67.31 166 ASN A CA 1
ATOM 1358 C C . ASN A 1 166 ? -12.078 -24.081 15.941 1.00 67.31 166 ASN A C 1
ATOM 1360 O O . ASN A 1 166 ? -11.641 -24.123 17.092 1.00 67.31 166 ASN A O 1
ATOM 1364 N N . ARG A 1 167 ? -13.388 -23.961 15.701 1.00 64.94 167 ARG A N 1
ATOM 1365 C CA . ARG A 1 167 ? -14.447 -23.803 16.710 1.00 64.94 167 ARG A CA 1
ATOM 1366 C C . ARG A 1 167 ? -14.330 -24.801 17.866 1.00 64.94 167 ARG A C 1
ATOM 1368 O O . ARG A 1 167 ? -14.510 -24.399 19.008 1.00 64.94 167 ARG A O 1
ATOM 1375 N N . LYS A 1 168 ? -13.956 -26.058 17.583 1.00 68.44 168 LYS A N 1
ATOM 1376 C CA . LYS A 1 168 ? -13.691 -27.089 18.608 1.00 68.44 168 LYS A CA 1
ATOM 1377 C C . LYS A 1 168 ? -12.532 -26.716 19.536 1.00 68.44 168 LYS A C 1
ATOM 1379 O O . LYS A 1 168 ? -12.615 -26.906 20.742 1.00 68.44 168 LYS A O 1
ATOM 1384 N N . LEU A 1 169 ? -11.453 -26.176 18.979 1.00 68.31 169 LEU A N 1
ATOM 1385 C CA . LEU A 1 169 ? -10.286 -25.757 19.748 1.00 68.31 169 LEU A CA 1
ATOM 1386 C C . LEU A 1 169 ? -10.608 -24.497 20.563 1.00 68.31 169 LEU A C 1
ATOM 1388 O O . LEU A 1 169 ? -10.273 -24.434 21.739 1.00 68.31 169 LEU A O 1
ATOM 1392 N N . ILE A 1 170 ? -11.340 -23.543 19.974 1.00 69.81 170 ILE A N 1
ATOM 1393 C CA . ILE A 1 170 ? -11.824 -22.343 20.675 1.00 69.81 170 ILE A CA 1
ATOM 1394 C C . ILE A 1 170 ? -12.712 -22.734 21.860 1.00 69.81 170 ILE A C 1
ATOM 1396 O O . ILE A 1 170 ? -12.499 -22.225 22.957 1.00 69.81 170 ILE A O 1
ATOM 1400 N N . SER A 1 171 ? -13.669 -23.652 21.675 1.00 68.44 171 SER A N 1
ATOM 1401 C CA . SER A 1 171 ? -14.534 -24.101 22.771 1.00 68.44 171 SER A CA 1
ATOM 1402 C C . SER A 1 171 ? -13.734 -24.792 23.870 1.00 68.44 171 SER A C 1
ATOM 1404 O O . SER A 1 171 ? -13.912 -24.460 25.036 1.00 68.44 171 SER A O 1
ATOM 1406 N N . SER A 1 172 ? -12.799 -25.679 23.517 1.00 72.81 172 SER A N 1
ATOM 1407 C CA . SER A 1 172 ? -11.963 -26.379 24.499 1.00 72.81 172 SER A CA 1
ATOM 1408 C C . SER A 1 172 ? -11.048 -25.432 25.277 1.00 72.81 172 SER A C 1
ATOM 1410 O O . SER A 1 172 ? -10.866 -25.602 26.478 1.00 72.81 172 SER A O 1
ATOM 1412 N N . VAL A 1 173 ? -10.496 -24.410 24.618 1.00 70.06 173 VAL A N 1
ATOM 1413 C CA . VAL A 1 173 ? -9.630 -23.411 25.260 1.00 70.06 173 VAL A CA 1
ATOM 1414 C C . VAL A 1 173 ? -10.446 -22.395 26.062 1.00 70.06 173 VAL A C 1
ATOM 1416 O O . VAL A 1 173 ? -9.978 -21.926 27.093 1.00 70.06 173 VAL A O 1
ATOM 1419 N N . SER A 1 174 ? -11.683 -22.080 25.666 1.00 69.88 174 SER A N 1
ATOM 1420 C CA . SER A 1 174 ? -12.554 -21.153 26.404 1.00 69.88 174 SER A CA 1
ATOM 1421 C C . SER A 1 174 ? -12.810 -21.616 27.845 1.00 69.88 174 SER A C 1
ATOM 1423 O O . SER A 1 174 ? -12.800 -20.789 28.759 1.00 69.88 174 SER A O 1
ATOM 1425 N N . TYR A 1 175 ? -12.894 -22.932 28.077 1.00 67.00 175 TYR A N 1
ATOM 1426 C CA . TYR A 1 175 ? -12.969 -23.529 29.419 1.00 67.00 175 TYR A CA 1
ATOM 1427 C C . TYR A 1 175 ? -11.753 -23.238 30.316 1.00 67.00 175 TYR A C 1
ATOM 1429 O O . TYR A 1 175 ? -11.860 -23.367 31.534 1.00 67.00 175 TYR A O 1
ATOM 1437 N N . PHE A 1 176 ? -10.617 -22.808 29.759 1.00 64.81 176 PHE A N 1
ATOM 1438 C CA . PHE A 1 176 ? -9.442 -22.387 30.531 1.00 64.81 176 PHE A CA 1
ATOM 1439 C C . PHE A 1 176 ? -9.489 -20.917 30.977 1.00 64.81 176 PHE A C 1
ATOM 1441 O O . PHE A 1 176 ? -8.676 -20.514 31.811 1.00 64.81 176 PHE A O 1
ATOM 1448 N N . TYR A 1 177 ? -10.450 -20.124 30.487 1.00 67.88 177 TYR A N 1
ATOM 1449 C CA . TYR A 1 177 ? -10.620 -18.707 30.839 1.00 67.88 177 TYR A CA 1
ATOM 1450 C C . TYR A 1 177 ? -11.915 -18.334 31.607 1.00 67.88 177 TYR A C 1
ATOM 1452 O O . TYR A 1 177 ? -12.372 -17.198 31.472 1.00 67.88 177 TYR A O 1
ATOM 1460 N N . PRO A 1 178 ? -12.535 -19.186 32.451 1.00 74.69 178 PRO A N 1
ATOM 1461 C CA . PRO A 1 178 ? -13.596 -18.738 33.343 1.00 74.69 178 PRO A CA 1
ATOM 1462 C C . PRO A 1 178 ? -13.036 -17.805 34.425 1.00 74.69 178 PRO A C 1
ATOM 1464 O O . PRO A 1 178 ? -11.908 -17.969 34.903 1.00 74.69 178 PRO A O 1
ATOM 1467 N N . THR A 1 179 ? -13.861 -16.857 34.876 1.00 71.50 179 THR A N 1
ATOM 1468 C CA . THR A 1 179 ? -13.507 -15.789 35.832 1.00 71.50 179 THR A CA 1
ATOM 1469 C C . THR A 1 179 ? -12.827 -16.308 37.109 1.00 71.50 179 THR A C 1
ATOM 1471 O O . THR A 1 179 ? -11.963 -15.645 37.681 1.00 71.50 179 THR A O 1
ATOM 1474 N N . VAL A 1 180 ? -13.174 -17.522 37.548 1.00 71.06 180 VAL A N 1
ATOM 1475 C CA . VAL A 1 180 ? -12.597 -18.178 38.735 1.00 71.06 180 VAL A CA 1
ATOM 1476 C C . VAL A 1 180 ? -11.141 -18.604 38.514 1.00 71.06 180 VAL A C 1
ATOM 1478 O O . VAL A 1 180 ? -10.297 -18.394 39.388 1.00 71.06 180 VAL A O 1
ATOM 1481 N N . LEU A 1 181 ? -10.817 -19.164 37.344 1.00 70.06 181 LEU A N 1
ATOM 1482 C CA . LEU A 1 181 ? -9.442 -19.534 36.997 1.00 70.06 181 LEU A CA 1
ATOM 1483 C C . LEU A 1 181 ? -8.578 -18.292 36.769 1.00 70.06 181 LEU A C 1
ATOM 1485 O O . LEU A 1 181 ? -7.412 -18.291 37.162 1.00 70.06 181 LEU A O 1
ATOM 1489 N N . VAL A 1 182 ? -9.158 -17.206 36.245 1.00 74.19 182 VAL A N 1
ATOM 1490 C CA . VAL A 1 182 ? -8.475 -15.908 36.134 1.00 74.19 182 VAL A CA 1
ATOM 1491 C C . VAL A 1 182 ? -8.040 -15.401 37.513 1.00 74.19 182 VAL A C 1
ATOM 1493 O O . VAL A 1 182 ? -6.868 -15.072 37.677 1.00 74.19 182 VAL A O 1
ATOM 1496 N N . LYS A 1 183 ? -8.918 -15.435 38.529 1.00 74.31 183 LYS A N 1
ATOM 1497 C CA . LYS A 1 183 ? -8.573 -15.021 39.906 1.00 74.31 183 LYS A CA 1
ATOM 1498 C C . LYS A 1 183 ? -7.423 -15.843 40.512 1.00 74.31 183 LYS A C 1
ATOM 1500 O O . LYS A 1 183 ? -6.495 -15.271 41.086 1.00 74.31 183 LYS A O 1
ATOM 1505 N N . LYS A 1 184 ? -7.435 -17.172 40.342 1.00 77.38 184 LYS A N 1
ATOM 1506 C CA . LYS A 1 184 ? -6.329 -18.045 40.793 1.00 77.38 184 LYS A CA 1
ATOM 1507 C C . LYS A 1 184 ? -5.027 -17.775 40.034 1.00 77.38 184 LYS A C 1
ATOM 1509 O O . LYS A 1 184 ? -3.948 -17.770 40.616 1.00 77.38 184 LYS A O 1
ATOM 1514 N N . LYS A 1 185 ? -5.112 -17.513 38.729 1.00 78.88 185 LYS A N 1
ATOM 1515 C CA . LYS A 1 185 ? -3.941 -17.196 37.905 1.00 78.88 185 LYS A CA 1
ATOM 1516 C C . LYS A 1 185 ? -3.346 -15.834 38.270 1.00 78.88 185 LYS A C 1
ATOM 1518 O O . LYS A 1 185 ? -2.129 -15.690 38.263 1.00 78.88 185 LYS A O 1
ATOM 1523 N N . THR A 1 186 ? -4.173 -14.860 38.656 1.00 77.62 186 THR A N 1
ATOM 1524 C CA . THR A 1 186 ? -3.695 -13.550 39.121 1.00 77.62 186 THR A CA 1
ATOM 1525 C C . THR A 1 186 ? -2.975 -13.619 40.465 1.00 77.62 186 THR A C 1
ATOM 1527 O O . THR A 1 186 ? -1.958 -12.947 40.612 1.00 77.62 186 THR A O 1
ATOM 1530 N N . SER A 1 187 ? -3.420 -14.448 41.419 1.00 81.56 187 SER A N 1
ATOM 1531 C CA . SER A 1 187 ? -2.703 -14.606 42.695 1.00 81.56 187 SER A CA 1
ATOM 1532 C C . SER A 1 187 ? -1.330 -15.249 42.493 1.00 81.56 187 SER A C 1
ATOM 1534 O O . SER A 1 187 ? -0.337 -14.734 43.000 1.00 81.56 187 SER A O 1
ATOM 1536 N N . LEU A 1 188 ? -1.260 -16.294 41.661 1.00 86.81 188 LEU A N 1
ATOM 1537 C CA . LEU A 1 188 ? -0.001 -16.918 41.242 1.00 86.81 188 LEU A CA 1
ATOM 1538 C C . LEU A 1 188 ? 0.912 -15.933 40.503 1.00 86.81 188 LEU A C 1
ATOM 1540 O O . LEU A 1 188 ? 2.098 -15.839 40.795 1.00 86.81 188 LEU A O 1
ATOM 1544 N N . SER A 1 189 ? 0.365 -15.147 39.573 1.00 83.19 189 SER A N 1
ATOM 1545 C CA . SER A 1 189 ? 1.130 -14.118 38.861 1.00 83.19 189 SER A CA 1
ATOM 1546 C C . SER A 1 189 ? 1.685 -13.056 39.811 1.00 83.19 189 SER A C 1
ATOM 1548 O O . SER A 1 189 ? 2.792 -12.563 39.592 1.00 83.19 189 SER A O 1
ATOM 1550 N N . LEU A 1 190 ? 0.941 -12.694 40.859 1.00 88.12 190 LEU A N 1
ATOM 1551 C CA . LEU A 1 190 ? 1.380 -11.731 41.866 1.00 88.12 190 LEU A CA 1
ATOM 1552 C C . LEU A 1 190 ? 2.534 -12.299 42.702 1.00 88.12 190 LEU A C 1
ATOM 1554 O O . LEU A 1 190 ? 3.505 -11.596 42.975 1.00 88.12 190 LEU A O 1
ATOM 1558 N N . GLU A 1 191 ? 2.445 -13.572 43.076 1.00 91.50 191 GLU A N 1
ATOM 1559 C CA . GLU A 1 191 ? 3.490 -14.284 43.810 1.00 91.50 191 GLU A CA 1
ATOM 1560 C C . GLU A 1 191 ? 4.770 -14.423 42.978 1.00 91.50 191 GLU A C 1
ATOM 1562 O O . GLU A 1 191 ? 5.846 -14.035 43.433 1.00 91.50 191 GLU A O 1
ATOM 1567 N N . ILE A 1 192 ? 4.645 -14.830 41.712 1.00 90.44 192 ILE A N 1
ATOM 1568 C CA . ILE A 1 192 ? 5.762 -14.871 40.758 1.00 90.44 192 ILE A CA 1
ATOM 1569 C C . ILE A 1 192 ? 6.381 -13.478 40.595 1.00 90.44 192 ILE A C 1
ATOM 1571 O O . ILE A 1 192 ? 7.601 -13.339 40.620 1.00 90.44 192 ILE A O 1
ATOM 1575 N N . SER A 1 193 ? 5.563 -12.427 40.490 1.00 87.69 193 SER A N 1
ATOM 1576 C CA . SER A 1 193 ? 6.060 -11.049 40.366 1.00 87.69 193 SER A CA 1
ATOM 1577 C C . SER A 1 193 ? 6.862 -10.614 41.599 1.00 87.69 193 SER A C 1
ATOM 1579 O O . SER A 1 193 ? 7.913 -9.987 41.460 1.00 87.69 193 SER A O 1
ATOM 1581 N N . LYS A 1 194 ? 6.412 -10.982 42.806 1.00 92.81 194 LYS A N 1
ATOM 1582 C CA . LYS A 1 194 ? 7.130 -10.712 44.064 1.00 92.81 194 LYS A CA 1
ATOM 1583 C C . LYS A 1 194 ? 8.448 -11.483 44.153 1.00 92.81 194 LYS A C 1
ATOM 1585 O O . LYS A 1 194 ? 9.457 -10.910 44.571 1.00 92.81 194 LYS A O 1
ATOM 1590 N N . LEU A 1 195 ? 8.461 -12.748 43.734 1.00 89.69 195 LEU A N 1
ATOM 1591 C CA . LEU A 1 195 ? 9.678 -13.563 43.684 1.00 89.69 195 LEU A CA 1
ATOM 1592 C C . LEU A 1 195 ? 10.685 -12.993 42.681 1.00 89.69 195 LEU A C 1
ATOM 1594 O O . LEU A 1 195 ? 11.855 -12.822 43.014 1.00 89.69 195 LEU A O 1
ATOM 1598 N N . LEU A 1 196 ? 10.227 -12.602 41.489 1.00 85.75 196 LEU A N 1
ATOM 1599 C CA . LEU A 1 196 ? 11.071 -11.971 40.474 1.00 85.75 196 LEU A CA 1
ATOM 1600 C C . LEU A 1 196 ? 11.658 -10.641 40.960 1.00 85.75 196 LEU A C 1
ATOM 1602 O O . LEU A 1 196 ? 12.851 -10.405 40.782 1.00 85.75 196 LEU A O 1
ATOM 1606 N N . GLN A 1 197 ? 10.863 -9.790 41.616 1.00 87.94 197 GLN A N 1
ATOM 1607 C CA . GLN A 1 197 ? 11.366 -8.539 42.196 1.00 87.94 197 GLN A CA 1
ATOM 1608 C C . GLN A 1 197 ? 12.398 -8.783 43.302 1.00 87.94 197 GLN A C 1
ATOM 1610 O O . GLN A 1 197 ? 13.408 -8.079 43.355 1.00 87.94 197 GLN A O 1
ATOM 1615 N N . THR A 1 198 ? 12.162 -9.773 44.165 1.00 87.81 198 THR A N 1
ATOM 1616 C CA . THR A 1 198 ? 13.091 -10.146 45.242 1.00 87.81 198 THR A CA 1
ATOM 1617 C C . THR A 1 198 ? 14.412 -10.655 44.671 1.00 87.81 198 THR A C 1
ATOM 1619 O O . THR A 1 198 ? 15.467 -10.129 45.025 1.00 87.81 198 THR A O 1
ATOM 1622 N N . ASN A 1 199 ? 14.359 -11.588 43.718 1.00 85.88 199 ASN A N 1
ATOM 1623 C CA . ASN A 1 199 ? 15.546 -12.141 43.063 1.00 85.88 199 ASN A CA 1
ATOM 1624 C C . ASN A 1 199 ? 16.321 -11.067 42.290 1.00 85.88 199 ASN A C 1
ATOM 1626 O O . ASN A 1 199 ? 17.545 -10.996 42.377 1.00 85.88 199 ASN A O 1
ATOM 1630 N N . TYR A 1 200 ? 15.618 -10.177 41.583 1.00 82.31 200 TYR A N 1
ATOM 1631 C CA . TYR A 1 200 ? 16.245 -9.064 40.873 1.00 82.31 200 TYR A CA 1
ATOM 1632 C C . TYR A 1 200 ? 16.930 -8.080 41.835 1.00 82.31 200 TYR A C 1
ATOM 1634 O O . TYR A 1 200 ? 18.058 -7.655 41.582 1.00 82.31 200 TYR A O 1
ATOM 1642 N N . ARG A 1 201 ? 16.298 -7.745 42.971 1.00 79.62 201 ARG A N 1
ATOM 1643 C CA . ARG A 1 201 ? 16.926 -6.908 44.008 1.00 79.62 201 ARG A CA 1
ATOM 1644 C C . ARG A 1 201 ? 18.161 -7.585 44.596 1.00 79.62 201 ARG A C 1
ATOM 1646 O O . ARG A 1 201 ? 19.196 -6.933 44.668 1.00 79.62 201 ARG A O 1
ATOM 1653 N N . GLN A 1 202 ? 18.081 -8.862 44.971 1.00 80.81 202 GLN A N 1
ATOM 1654 C CA . GLN A 1 202 ? 19.218 -9.604 45.530 1.00 80.81 202 GLN A CA 1
ATOM 1655 C C . GLN A 1 202 ? 20.390 -9.695 44.547 1.00 80.81 202 GLN A C 1
ATOM 1657 O O . GLN A 1 202 ? 21.521 -9.407 44.928 1.00 80.81 202 GLN A O 1
ATOM 1662 N N . SER A 1 203 ? 20.118 -9.989 43.273 1.00 72.56 203 SER A N 1
ATOM 1663 C CA . SER A 1 203 ? 21.135 -9.991 42.216 1.00 72.56 203 SER A CA 1
ATOM 1664 C C . SER A 1 203 ? 21.783 -8.611 42.046 1.00 72.56 203 SER A C 1
ATOM 1666 O O . SER A 1 203 ? 23.006 -8.511 41.959 1.00 72.56 203 SER A O 1
ATOM 1668 N N . ARG A 1 204 ? 20.997 -7.525 42.093 1.00 71.31 204 ARG A N 1
ATOM 1669 C CA . ARG A 1 204 ? 21.540 -6.161 42.015 1.00 71.31 204 ARG A CA 1
ATOM 1670 C C . ARG A 1 204 ? 22.359 -5.782 43.258 1.00 71.31 204 ARG A C 1
ATOM 1672 O O . ARG A 1 204 ? 23.373 -5.108 43.112 1.00 71.31 204 ARG A O 1
ATOM 1679 N N . TYR A 1 205 ? 21.961 -6.219 44.455 1.00 65.12 205 TYR A N 1
ATOM 1680 C CA . TYR A 1 205 ? 22.745 -6.034 45.684 1.00 65.12 205 TYR A CA 1
ATOM 1681 C C . TYR A 1 205 ? 24.073 -6.790 45.626 1.00 65.12 205 TYR A C 1
ATOM 1683 O O . TYR A 1 205 ? 25.097 -6.182 45.914 1.00 65.12 205 TYR A O 1
ATOM 1691 N N . GLN A 1 206 ? 24.072 -8.056 45.195 1.00 64.50 206 GLN A N 1
ATOM 1692 C CA . GLN A 1 206 ? 25.293 -8.854 45.031 1.00 64.50 206 GLN A CA 1
ATOM 1693 C C . GLN A 1 206 ? 26.232 -8.263 43.973 1.00 64.50 206 GLN A C 1
ATOM 1695 O O . GLN A 1 206 ? 27.441 -8.196 44.189 1.00 64.50 206 GLN A O 1
ATOM 1700 N N . HIS A 1 207 ? 25.681 -7.770 42.861 1.00 65.19 207 HIS A N 1
ATOM 1701 C CA . HIS A 1 207 ? 26.459 -7.087 41.833 1.00 65.19 207 HIS A CA 1
ATOM 1702 C C . HIS A 1 207 ? 27.076 -5.785 42.367 1.00 65.19 207 HIS A C 1
ATOM 1704 O O . HIS A 1 207 ? 28.281 -5.577 42.235 1.00 65.19 207 HIS A O 1
ATOM 1710 N N . ASN A 1 208 ? 26.303 -4.950 43.073 1.00 59.31 208 ASN A N 1
ATOM 1711 C CA . ASN A 1 208 ? 26.843 -3.733 43.682 1.00 59.31 208 ASN A CA 1
ATOM 1712 C C . ASN A 1 208 ? 27.883 -4.045 44.767 1.00 59.31 208 ASN A C 1
ATOM 1714 O O . ASN A 1 208 ? 28.938 -3.424 44.769 1.00 59.31 208 ASN A O 1
ATOM 1718 N N . SER A 1 209 ? 27.650 -5.017 45.655 1.00 58.22 209 SER A N 1
ATOM 1719 C CA . SER A 1 209 ? 28.624 -5.396 46.690 1.00 58.22 209 SER A CA 1
ATOM 1720 C C . SER A 1 209 ? 29.910 -5.971 46.100 1.00 58.22 209 SER A C 1
ATOM 1722 O O . SER A 1 209 ? 30.978 -5.702 46.633 1.00 58.22 209 SER A O 1
ATOM 1724 N N . SER A 1 210 ? 29.846 -6.693 44.974 1.00 56.78 210 SER A N 1
ATOM 1725 C CA . SER A 1 210 ? 31.050 -7.158 44.268 1.00 56.78 210 SER A CA 1
ATOM 1726 C C . SER A 1 210 ? 31.870 -6.016 43.649 1.00 56.78 210 SER A C 1
ATOM 1728 O O . SER A 1 210 ? 33.096 -6.091 43.638 1.00 56.78 210 SER A O 1
ATOM 1730 N N . ILE A 1 211 ? 31.218 -4.921 43.233 1.00 54.97 211 ILE A N 1
ATOM 1731 C CA . ILE A 1 211 ? 31.885 -3.694 42.762 1.00 54.97 211 ILE A CA 1
ATOM 1732 C C . ILE A 1 211 ? 32.580 -2.960 43.924 1.00 54.97 211 ILE A C 1
ATOM 1734 O O . ILE A 1 211 ? 33.671 -2.422 43.740 1.00 54.97 211 ILE A O 1
ATOM 1738 N N . TRP A 1 212 ? 31.985 -2.955 45.125 1.00 42.44 212 TRP A N 1
ATOM 1739 C CA . TRP A 1 212 ? 32.613 -2.376 46.323 1.00 42.44 212 TRP A CA 1
ATOM 1740 C C . TRP A 1 212 ? 33.791 -3.228 46.826 1.00 42.44 212 TRP A C 1
ATOM 1742 O O . TRP A 1 212 ? 34.858 -2.681 47.084 1.00 42.44 212 TRP A O 1
ATOM 1752 N N . ILE A 1 213 ? 33.665 -4.563 46.837 1.00 52.06 213 ILE A N 1
ATOM 1753 C CA . ILE A 1 213 ? 34.754 -5.478 47.237 1.00 52.06 213 ILE A CA 1
ATOM 1754 C C . ILE A 1 213 ? 35.964 -5.379 46.288 1.00 52.06 213 ILE A C 1
ATOM 1756 O O . ILE A 1 213 ? 37.103 -5.432 46.743 1.00 52.06 213 ILE A O 1
ATOM 1760 N N . GLN A 1 214 ? 35.753 -5.179 44.981 1.00 50.94 214 GLN A N 1
ATOM 1761 C CA . GLN A 1 214 ? 36.861 -4.968 44.038 1.00 50.94 214 GLN A CA 1
ATOM 1762 C C . GLN A 1 214 ? 37.547 -3.600 44.181 1.00 50.94 214 GLN A C 1
ATOM 1764 O O . GLN A 1 214 ? 38.723 -3.482 43.844 1.00 50.94 214 GLN A O 1
ATOM 1769 N N . LYS A 1 215 ? 36.852 -2.568 44.677 1.00 50.03 215 LYS A N 1
ATOM 1770 C CA . LYS A 1 215 ? 37.446 -1.237 44.892 1.00 50.03 215 LYS A CA 1
ATOM 1771 C C . LYS A 1 215 ? 38.318 -1.156 46.143 1.00 50.03 215 LYS A C 1
ATOM 1773 O O . LYS A 1 215 ? 39.294 -0.410 46.134 1.00 50.03 215 LYS A O 1
ATOM 1778 N N . ASP A 1 216 ? 37.996 -1.922 47.179 1.00 48.53 216 ASP A N 1
ATOM 1779 C CA . ASP A 1 216 ? 38.735 -1.888 48.447 1.00 48.53 216 ASP A CA 1
ATOM 1780 C C . ASP A 1 216 ? 39.981 -2.796 48.450 1.00 48.53 216 ASP A C 1
ATOM 1782 O O . ASP A 1 216 ? 40.848 -2.634 49.301 1.00 48.53 216 ASP A O 1
ATOM 1786 N N . GLY A 1 217 ? 40.118 -3.699 47.469 1.00 47.88 217 GLY A N 1
ATOM 1787 C CA . GLY A 1 217 ? 41.312 -4.535 47.264 1.00 47.88 217 GLY A CA 1
ATOM 1788 C C . GLY A 1 217 ? 42.363 -3.963 46.299 1.00 47.88 217 GLY A C 1
ATOM 1789 O O . GLY A 1 217 ? 43.348 -4.638 46.018 1.00 47.88 217 GLY A O 1
ATOM 1790 N N . ALA A 1 218 ? 42.152 -2.757 45.760 1.00 50.88 218 ALA A N 1
ATOM 1791 C CA . ALA A 1 218 ? 43.042 -2.103 44.791 1.00 50.88 218 ALA A CA 1
ATOM 1792 C C . ALA A 1 218 ? 43.791 -0.889 45.381 1.00 50.88 218 ALA A C 1
ATOM 1794 O O . ALA A 1 218 ? 44.097 0.059 44.653 1.00 50.88 218 ALA A O 1
AT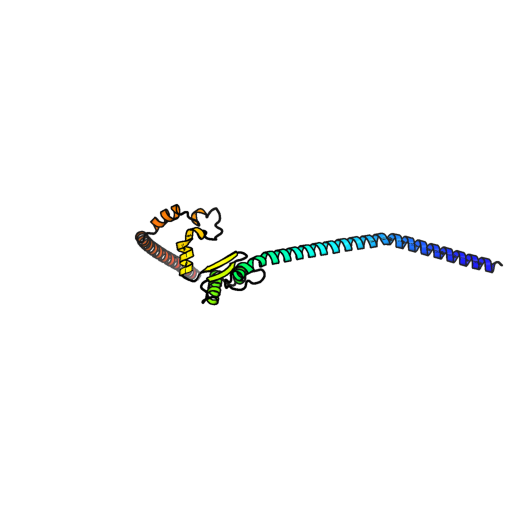OM 1795 N N . ARG A 1 219 ? 44.047 -0.890 46.695 1.00 40.78 219 ARG A N 1
ATOM 1796 C CA . ARG A 1 219 ? 44.782 0.169 47.395 1.00 40.78 219 ARG A CA 1
ATOM 1797 C C . ARG A 1 219 ? 45.953 -0.397 48.183 1.00 40.78 219 ARG A C 1
ATOM 1799 O O . ARG A 1 219 ? 45.774 -1.481 48.776 1.00 40.78 219 ARG A O 1
#